Protein AF-A0A9D7EDB4-F1 (afdb_monomer)

Mean predicted aligned error: 7.23 Å

Solvent-accessible surface area (backbone atoms only — not comparable to full-atom values): 11611 Å² total; per-residue (Å²): 100,85,76,58,85,85,74,48,96,41,71,65,60,44,46,45,53,61,46,56,47,44,53,49,50,52,51,42,48,22,67,62,36,17,54,54,27,40,54,52,8,52,53,49,30,47,71,73,37,63,99,58,88,76,53,73,68,51,52,51,54,23,40,25,71,50,47,71,36,52,50,68,67,56,55,45,49,65,34,76,47,89,61,45,36,26,56,31,55,73,45,79,46,67,56,83,67,27,23,41,38,31,37,32,53,78,34,80,40,86,70,59,48,35,35,30,38,27,31,89,87,67,56,70,50,36,37,35,28,22,30,47,78,24,76,48,61,59,47,86,80,17,46,99,62,80,67,43,80,54,71,59,43,54,80,89,52,53,60,48,78,50,78,42,83,41,62,57,36,32,41,33,60,44,42,87,86,54,59,75,55,75,52,77,82,36,25,54,48,70,54,78,75,81,73,78,74,77,77,78,78,77,78,82,127

Secondary structure (DSSP, 8-state):
--S-GGG-S-HHHHHIIIIIHHHHHHHHHHHHH-HHHHHHHHHHHHHHHTTS---HHHHHHHHHHHH----HHHHHHHHH----B-EEEEEEEEETTEEEEEEEE-SSS---EEEEEE-TTS-EEEEEE-BGGGSS---TTSSSS--EE-PPBPTT-SEEEEEEES--SEEEE--TT-S-BS-TTSSEEEPPP-PPPPP------

pLDDT: mean 87.02, std 13.13, range [41.22, 97.75]

Foldseek 3Di:
DPDDLVNDPDPVVSCCVVPVLVVLLLLQLCLQQFVQLSVQLVVQLCVVQPPHDDDPVSSQVSSCVSRVWHCPLSCCPSPVDPWAWAKFWDDWDDDPQKIKTKIFTPTPRDGWWKKWFAAPVGDIAIEIAHAVRGVDGHDAPSYPDGHHYDYHDDSVDRMDMDMDGGDTFKMFRPSVP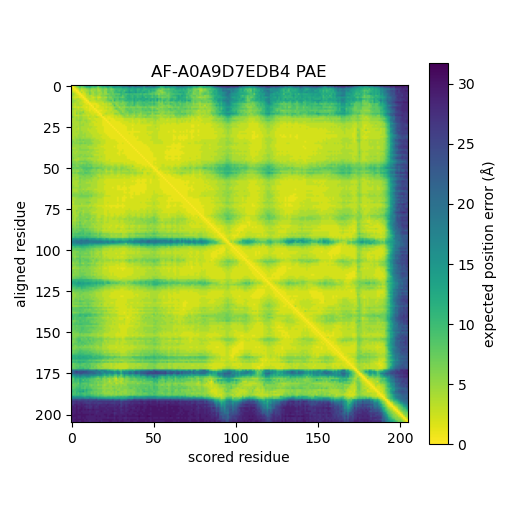SGRHPDRPRRIDGHDDPPPPPPPPPDDD

Radius of gyration: 20.95 Å; Cα contacts (8 Å, |Δi|>4): 350; chains: 1; bounding box: 72×31×68 Å

Structure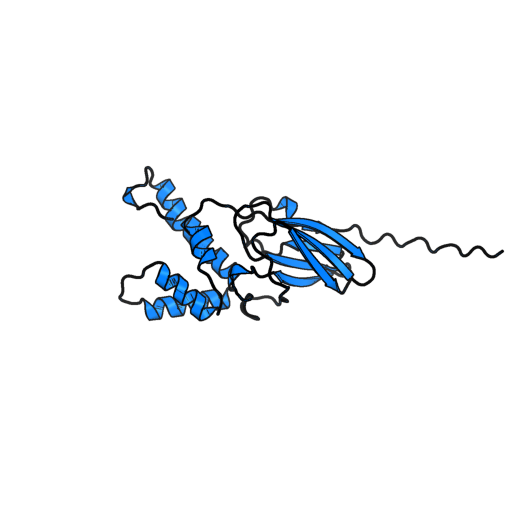 (mmCIF, N/CA/C/O backbone):
data_AF-A0A9D7EDB4-F1
#
_entry.id   AF-A0A9D7EDB4-F1
#
loop_
_atom_site.group_PDB
_atom_site.id
_atom_site.type_symbol
_atom_site.label_atom_id
_atom_site.label_alt_id
_atom_site.label_comp_id
_atom_site.label_asym_id
_atom_site.label_entity_id
_atom_site.label_seq_id
_atom_site.pdbx_PDB_ins_code
_atom_site.Cartn_x
_atom_site.Cartn_y
_atom_site.Cartn_z
_atom_site.occupancy
_atom_site.B_iso_or_equiv
_atom_site.auth_seq_id
_atom_site.auth_comp_id
_atom_site.auth_asym_id
_atom_site.auth_atom_id
_atom_site.pdbx_PDB_model_num
ATOM 1 N N . MET A 1 1 ? 5.954 3.109 -17.968 1.00 60.28 1 MET A N 1
ATOM 2 C CA . MET A 1 1 ? 7.317 3.160 -18.515 1.00 60.28 1 MET A CA 1
ATOM 3 C C . MET A 1 1 ? 7.437 2.118 -19.619 1.00 60.28 1 MET A C 1
ATOM 5 O O . MET A 1 1 ? 7.998 1.061 -19.392 1.00 60.28 1 MET A O 1
ATOM 9 N N . SER A 1 2 ? 6.885 2.399 -20.799 1.00 68.81 2 SER A N 1
ATOM 10 C CA . SER A 1 2 ? 6.955 1.508 -21.973 1.00 68.81 2 SER A CA 1
ATOM 11 C C . SER A 1 2 ? 7.502 2.213 -23.222 1.00 68.81 2 SER A C 1
ATOM 13 O O . SER A 1 2 ? 7.646 1.599 -24.274 1.00 68.81 2 SER A O 1
ATOM 15 N N . VAL A 1 3 ? 7.818 3.508 -23.108 1.00 77.50 3 VAL A N 1
ATOM 16 C CA . VAL A 1 3 ? 8.348 4.338 -24.195 1.00 77.50 3 VAL A CA 1
ATOM 17 C C . VAL A 1 3 ? 9.870 4.225 -24.211 1.00 77.50 3 VAL A C 1
ATOM 19 O O . VAL A 1 3 ? 10.507 4.372 -23.166 1.00 77.50 3 VAL A O 1
ATOM 22 N N . HIS A 1 4 ? 10.448 3.963 -25.385 1.00 75.00 4 HIS A N 1
ATOM 23 C CA . HIS A 1 4 ? 11.899 3.927 -25.565 1.00 75.00 4 HIS A CA 1
ATOM 24 C C . HIS A 1 4 ? 12.528 5.309 -25.326 1.00 75.00 4 HIS A C 1
ATOM 26 O O . HIS A 1 4 ? 11.909 6.340 -25.581 1.00 75.00 4 HIS A O 1
ATOM 32 N N . GLY A 1 5 ? 13.765 5.334 -24.822 1.00 73.75 5 GLY A N 1
ATOM 33 C CA . GLY A 1 5 ? 14.442 6.571 -24.411 1.00 73.75 5 GLY A CA 1
ATOM 34 C C . GLY A 1 5 ? 14.626 7.604 -25.531 1.00 73.75 5 GLY A C 1
ATOM 35 O O . GLY A 1 5 ? 14.608 8.801 -25.268 1.00 73.75 5 GLY A O 1
ATOM 36 N N . ASP A 1 6 ? 14.748 7.150 -26.774 1.00 79.19 6 ASP A N 1
ATOM 37 C CA . ASP A 1 6 ? 14.885 7.960 -27.988 1.00 79.19 6 ASP A CA 1
ATOM 38 C C . ASP A 1 6 ? 13.546 8.449 -28.562 1.00 79.19 6 ASP A C 1
ATOM 40 O O . ASP A 1 6 ? 13.529 9.333 -29.412 1.00 79.19 6 ASP A O 1
ATOM 44 N N . HIS A 1 7 ? 12.418 7.929 -28.071 1.00 82.94 7 HIS A N 1
ATOM 45 C CA . HIS A 1 7 ? 11.074 8.353 -28.477 1.00 82.94 7 HIS A CA 1
ATOM 46 C C . HIS A 1 7 ? 10.528 9.508 -27.613 1.00 82.94 7 HIS A C 1
ATOM 48 O O . HIS A 1 7 ? 9.360 9.882 -27.730 1.00 82.94 7 HIS A O 1
ATOM 54 N N . PHE A 1 8 ? 11.341 10.070 -26.711 1.00 80.94 8 PHE A N 1
ATOM 55 C CA . PHE A 1 8 ? 10.952 11.230 -25.915 1.00 80.94 8 PHE A CA 1
ATOM 56 C C . PHE A 1 8 ? 11.228 12.535 -26.665 1.00 80.94 8 PHE A C 1
ATOM 58 O O . PHE A 1 8 ? 12.371 12.876 -26.944 1.00 80.94 8 PHE A O 1
ATOM 65 N N . GLU A 1 9 ? 10.183 13.340 -26.852 1.00 83.69 9 GLU A N 1
ATOM 66 C CA . GLU A 1 9 ? 10.276 14.690 -27.434 1.00 83.69 9 GLU A CA 1
ATOM 67 C C . GLU A 1 9 ? 11.103 15.668 -26.578 1.00 83.69 9 GLU A C 1
ATOM 69 O O . GLU A 1 9 ? 11.607 16.678 -27.064 1.00 83.69 9 GLU A O 1
ATOM 74 N N . THR A 1 10 ? 11.232 15.411 -25.269 1.00 86.25 10 THR A N 1
ATOM 75 C CA . THR A 1 10 ? 12.021 16.262 -24.367 1.00 86.25 10 THR A CA 1
ATOM 76 C C . THR A 1 10 ? 12.800 15.450 -23.336 1.00 86.25 10 THR A C 1
ATOM 78 O O . THR A 1 10 ? 12.270 14.525 -22.715 1.00 86.25 10 THR A O 1
ATOM 81 N N . ASN A 1 11 ? 14.025 15.895 -23.037 1.00 81.12 11 ASN A N 1
ATOM 82 C CA . ASN A 1 11 ? 14.855 15.330 -21.964 1.00 81.12 11 ASN A CA 1
ATOM 83 C C . ASN A 1 11 ? 14.172 15.398 -20.590 1.00 81.12 11 ASN A C 1
ATOM 85 O O . ASN A 1 11 ? 14.375 14.528 -19.747 1.00 81.12 11 ASN A O 1
ATOM 89 N N . ARG A 1 12 ? 13.335 16.419 -20.354 1.00 81.94 12 ARG A N 1
ATOM 90 C CA . ARG A 1 12 ? 12.572 16.559 -19.106 1.00 81.94 12 ARG A CA 1
ATOM 91 C C . ARG A 1 12 ? 11.541 15.443 -18.950 1.00 81.94 12 ARG A C 1
ATOM 93 O O . ARG A 1 12 ? 11.423 14.884 -17.864 1.00 81.94 12 ARG A O 1
ATOM 100 N N . ALA A 1 13 ? 10.807 15.116 -20.014 1.00 78.62 13 ALA A N 1
ATOM 101 C CA . ALA A 1 13 ? 9.823 14.037 -19.988 1.00 78.62 13 ALA A CA 1
ATOM 102 C C . ALA A 1 13 ? 10.491 12.672 -19.767 1.00 78.62 13 ALA A C 1
ATOM 104 O O . ALA A 1 13 ? 9.997 11.882 -18.958 1.00 78.62 13 ALA A O 1
ATOM 105 N N . TYR A 1 14 ? 11.645 12.440 -20.407 1.00 80.38 14 TYR A N 1
ATOM 106 C CA . TYR A 1 14 ? 12.486 11.273 -20.136 1.00 80.38 14 TYR A CA 1
ATOM 107 C C . TYR A 1 14 ? 12.905 11.226 -18.663 1.00 80.38 14 TYR A C 1
ATOM 109 O O . TYR A 1 14 ? 12.660 10.233 -17.985 1.00 80.38 14 TYR A O 1
ATOM 117 N N . GLY A 1 15 ? 13.452 12.327 -18.136 1.00 80.44 15 GLY A N 1
ATOM 118 C CA . GLY A 1 15 ? 13.922 12.419 -16.754 1.00 80.44 15 GLY A CA 1
ATOM 119 C C . GLY A 1 15 ? 12.838 12.100 -15.720 1.00 80.44 15 GLY A C 1
ATOM 120 O O . GLY A 1 15 ? 13.036 11.253 -14.852 1.00 80.44 15 GLY A O 1
ATOM 121 N N . ILE A 1 16 ? 11.663 12.723 -15.844 1.00 80.19 16 ILE A N 1
ATOM 122 C CA . ILE A 1 16 ? 10.529 12.486 -14.936 1.00 80.19 16 ILE A CA 1
ATOM 123 C C . ILE A 1 16 ? 10.063 11.027 -15.015 1.00 80.19 16 ILE A C 1
ATOM 125 O O . ILE A 1 16 ? 9.805 10.392 -13.991 1.00 80.19 16 ILE A O 1
ATOM 129 N N . THR A 1 17 ? 9.964 10.483 -16.228 1.00 79.56 17 THR A N 1
ATOM 130 C CA . THR A 1 17 ? 9.430 9.134 -16.444 1.00 79.56 17 THR A CA 1
ATOM 131 C C . THR A 1 17 ? 10.409 8.050 -16.005 1.00 79.56 17 THR A C 1
ATOM 133 O O . THR A 1 17 ? 9.976 7.060 -15.430 1.00 79.56 17 THR A O 1
ATOM 136 N N . ALA A 1 18 ? 11.706 8.221 -16.259 1.00 80.50 18 ALA A N 1
ATOM 137 C CA . ALA A 1 18 ? 12.723 7.222 -15.949 1.00 80.50 18 ALA A CA 1
ATOM 138 C C . ALA A 1 18 ? 13.178 7.277 -14.483 1.00 80.50 18 ALA A C 1
ATOM 140 O O . ALA A 1 18 ? 13.359 6.233 -13.863 1.00 80.50 18 ALA A O 1
ATOM 141 N N . TYR A 1 19 ? 13.340 8.478 -13.916 1.00 81.56 19 TYR A N 1
ATOM 142 C CA . TYR A 1 19 ? 13.905 8.645 -12.574 1.00 81.56 19 TYR A CA 1
ATOM 143 C C . TYR A 1 19 ? 12.825 8.877 -11.523 1.00 81.56 19 TYR A C 1
ATOM 145 O O . TYR A 1 19 ? 12.665 8.045 -10.637 1.00 81.56 19 TYR A O 1
ATOM 153 N N . SER A 1 20 ? 12.034 9.950 -11.632 1.00 84.06 20 SER A N 1
ATOM 154 C CA . SER A 1 20 ? 11.049 10.292 -10.592 1.00 84.06 20 SER A CA 1
ATOM 155 C C . SER A 1 20 ? 9.961 9.224 -10.450 1.00 84.06 20 SER A C 1
ATOM 157 O O . SER A 1 20 ? 9.639 8.804 -9.340 1.00 84.06 20 SER A O 1
ATOM 159 N N . LYS A 1 21 ? 9.423 8.719 -11.570 1.00 84.38 21 LYS A N 1
ATOM 160 C CA . LYS A 1 21 ? 8.450 7.615 -11.533 1.00 84.38 21 LYS A CA 1
ATOM 161 C C . LYS A 1 21 ? 9.100 6.285 -11.126 1.00 84.38 21 LYS A C 1
ATOM 163 O O . LYS A 1 21 ? 8.432 5.481 -10.485 1.00 84.38 21 LYS A O 1
ATOM 168 N N . GLY A 1 22 ? 10.377 6.063 -11.446 1.00 87.38 22 GLY A N 1
ATOM 169 C CA . GLY A 1 22 ? 11.129 4.878 -11.013 1.00 87.38 22 GLY A CA 1
ATOM 170 C C . GLY A 1 22 ? 11.379 4.846 -9.501 1.00 87.38 22 GLY A C 1
ATOM 171 O O . GLY A 1 22 ? 11.200 3.812 -8.861 1.00 87.38 22 GLY A O 1
ATOM 172 N N . GLU A 1 23 ? 11.720 5.989 -8.907 1.00 88.44 23 GLU A N 1
ATOM 173 C CA . GLU A 1 23 ? 11.841 6.141 -7.455 1.00 88.44 23 GLU A CA 1
ATOM 174 C C . GLU A 1 23 ? 10.497 5.895 -6.765 1.00 88.44 23 GLU A C 1
ATOM 176 O O . GLU A 1 23 ? 10.414 5.076 -5.849 1.00 88.44 23 GLU A O 1
ATOM 181 N N . MET A 1 24 ? 9.429 6.534 -7.257 1.00 89.56 24 MET A N 1
ATOM 182 C CA . MET A 1 24 ? 8.079 6.325 -6.735 1.00 89.56 24 MET A CA 1
ATOM 183 C C . MET A 1 24 ? 7.662 4.855 -6.850 1.00 89.56 24 MET A C 1
ATOM 185 O O . MET A 1 24 ? 7.150 4.294 -5.889 1.00 89.56 24 MET A O 1
ATOM 189 N N . PHE A 1 25 ? 7.958 4.197 -7.971 1.00 92.00 25 PHE A N 1
ATOM 190 C CA . PHE A 1 25 ? 7.703 2.771 -8.159 1.00 92.00 25 PHE A CA 1
ATOM 191 C C . PHE A 1 25 ? 8.387 1.899 -7.096 1.00 92.00 25 PHE A C 1
ATOM 193 O O . PHE A 1 25 ? 7.769 0.977 -6.572 1.00 92.00 25 PHE A O 1
ATOM 200 N N . LEU A 1 26 ? 9.643 2.166 -6.736 1.00 92.62 26 LEU A N 1
ATOM 201 C CA . LEU A 1 26 ? 10.299 1.390 -5.679 1.00 92.62 26 LEU A CA 1
ATOM 202 C C . LEU A 1 26 ? 9.726 1.708 -4.294 1.00 92.62 26 LEU A C 1
ATOM 204 O O . LEU A 1 26 ? 9.495 0.790 -3.511 1.00 92.62 26 LEU A O 1
ATOM 208 N N . GLN A 1 27 ? 9.434 2.977 -4.002 1.00 91.94 27 GLN A N 1
ATOM 209 C CA . GLN A 1 27 ? 8.830 3.379 -2.726 1.00 91.94 27 GLN A CA 1
ATOM 210 C C . GLN A 1 27 ? 7.460 2.725 -2.498 1.00 91.94 27 GLN A C 1
ATOM 212 O O . GLN A 1 27 ? 7.186 2.208 -1.412 1.00 91.94 27 GLN A O 1
ATOM 217 N N . GLN A 1 28 ? 6.621 2.699 -3.534 1.00 93.50 28 GLN A N 1
ATOM 218 C CA . GLN A 1 28 ? 5.293 2.084 -3.491 1.00 93.50 28 GLN A CA 1
ATOM 219 C C . GLN A 1 28 ? 5.377 0.561 -3.432 1.00 93.50 28 GLN A C 1
ATOM 221 O O . GLN A 1 28 ? 4.595 -0.069 -2.726 1.00 93.50 28 GLN A O 1
ATOM 226 N N . LEU A 1 29 ? 6.376 -0.043 -4.078 1.00 95.06 29 LEU A N 1
ATOM 227 C CA . LEU A 1 29 ? 6.618 -1.473 -3.949 1.00 95.06 29 LEU A CA 1
ATOM 228 C C . LEU A 1 29 ? 6.980 -1.823 -2.503 1.00 95.06 29 LEU A C 1
ATOM 230 O O . LEU A 1 29 ? 6.405 -2.751 -1.938 1.00 95.06 29 LEU A O 1
ATOM 234 N N . GLY A 1 30 ? 7.864 -1.036 -1.882 1.00 94.38 30 GLY A N 1
ATOM 235 C CA . GLY A 1 30 ? 8.172 -1.131 -0.456 1.00 94.38 30 GLY A CA 1
ATOM 236 C C . GLY A 1 30 ? 6.935 -0.974 0.426 1.00 94.38 30 GLY A C 1
ATOM 237 O O . GLY A 1 30 ? 6.787 -1.715 1.390 1.00 94.38 30 GLY A O 1
ATOM 238 N N . TYR A 1 31 ? 5.999 -0.095 0.065 1.00 93.75 31 TYR A N 1
ATOM 239 C CA . TYR A 1 31 ? 4.724 0.027 0.772 1.00 93.75 31 TYR A CA 1
ATOM 240 C C . TYR A 1 31 ? 3.847 -1.232 0.638 1.00 93.75 31 TYR A C 1
ATOM 242 O O . TYR A 1 31 ? 3.198 -1.626 1.603 1.00 93.75 31 TYR A O 1
ATOM 250 N N . VAL A 1 32 ? 3.843 -1.899 -0.520 1.00 94.88 32 VAL A N 1
ATOM 251 C CA . VAL A 1 32 ? 3.051 -3.120 -0.759 1.00 94.88 32 VAL A CA 1
ATOM 252 C C . VAL A 1 32 ? 3.621 -4.326 -0.001 1.00 94.88 32 VAL A C 1
ATOM 254 O O . VAL A 1 32 ? 2.866 -5.060 0.642 1.00 94.88 32 VAL A O 1
ATOM 257 N N . ILE A 1 33 ? 4.941 -4.538 -0.057 1.00 95.50 33 ILE A N 1
ATOM 258 C CA . ILE A 1 33 ? 5.595 -5.761 0.461 1.00 95.50 33 ILE A CA 1
ATOM 259 C C . ILE A 1 33 ? 6.329 -5.574 1.800 1.00 95.50 33 ILE A C 1
ATOM 261 O O . ILE A 1 33 ? 6.762 -6.558 2.407 1.00 95.50 33 ILE A O 1
ATOM 265 N N . GLY A 1 34 ? 6.469 -4.330 2.256 1.00 94.50 34 GLY A N 1
ATOM 266 C CA . GLY A 1 34 ? 7.232 -3.907 3.430 1.00 94.50 34 GLY A CA 1
ATOM 267 C C . GLY A 1 34 ? 8.714 -3.632 3.138 1.00 94.50 34 GLY A C 1
ATOM 268 O O . GLY A 1 34 ? 9.355 -4.309 2.327 1.00 94.50 34 GLY A O 1
ATOM 269 N N . ASP A 1 35 ? 9.296 -2.658 3.842 1.00 93.50 35 ASP A N 1
ATOM 270 C CA . ASP A 1 35 ? 10.653 -2.143 3.579 1.00 93.50 35 ASP A CA 1
ATOM 271 C C . ASP A 1 35 ? 11.761 -3.169 3.794 1.00 93.50 35 ASP A C 1
ATOM 273 O O . ASP A 1 35 ? 12.767 -3.198 3.077 1.00 93.50 35 ASP A O 1
ATOM 277 N N . THR A 1 36 ? 11.613 -4.017 4.806 1.00 95.38 36 THR A N 1
ATOM 278 C CA . THR A 1 36 ? 12.590 -5.074 5.080 1.00 95.38 36 THR A CA 1
ATOM 279 C C . THR A 1 36 ? 12.560 -6.126 3.976 1.00 95.38 36 THR A C 1
ATOM 281 O O . THR A 1 36 ? 13.616 -6.519 3.477 1.00 95.38 36 THR A O 1
ATOM 284 N N . THR A 1 37 ? 11.366 -6.511 3.530 1.00 96.25 37 THR A N 1
ATOM 285 C CA . THR A 1 37 ? 11.165 -7.455 2.426 1.00 96.25 37 THR A CA 1
ATOM 286 C C . THR A 1 37 ? 11.696 -6.894 1.110 1.00 96.25 37 THR A C 1
ATOM 288 O O . THR A 1 37 ? 12.415 -7.588 0.393 1.00 96.25 37 THR A O 1
ATOM 291 N N . MET A 1 38 ? 11.414 -5.623 0.810 1.00 96.38 38 MET A N 1
ATOM 292 C CA . MET A 1 38 ? 11.915 -4.951 -0.389 1.00 96.38 38 MET A CA 1
ATOM 293 C C . MET A 1 38 ? 13.443 -4.938 -0.421 1.00 96.38 38 MET A C 1
ATOM 295 O O . MET A 1 38 ? 14.043 -5.314 -1.426 1.00 96.38 38 MET A O 1
ATOM 299 N N . ARG A 1 39 ? 14.097 -4.572 0.690 1.00 96.38 39 ARG A N 1
ATOM 300 C CA . ARG A 1 39 ? 15.566 -4.598 0.784 1.00 96.38 39 ARG A CA 1
ATOM 301 C C . ARG A 1 39 ? 16.131 -6.000 0.561 1.00 96.38 39 ARG A C 1
ATOM 303 O O . ARG A 1 39 ? 17.107 -6.151 -0.170 1.00 96.38 39 ARG A O 1
ATOM 310 N N . GLN A 1 40 ? 15.506 -7.030 1.131 1.00 96.56 40 GLN A N 1
ATOM 311 C CA . GLN A 1 40 ? 15.889 -8.423 0.875 1.00 96.56 40 GLN A CA 1
ATOM 312 C C . GLN A 1 40 ? 15.697 -8.813 -0.599 1.00 96.56 40 GLN A C 1
ATOM 314 O O . GLN A 1 40 ? 16.556 -9.482 -1.171 1.00 96.56 40 GLN A O 1
ATOM 319 N N . GLY A 1 41 ? 14.607 -8.372 -1.229 1.00 97.06 41 GLY A N 1
ATOM 320 C CA . GLY A 1 41 ? 14.347 -8.566 -2.655 1.00 97.06 41 GLY A CA 1
ATOM 321 C C . GLY A 1 41 ? 15.395 -7.900 -3.545 1.00 97.06 41 GLY A C 1
ATOM 322 O O . GLY A 1 41 ? 15.872 -8.527 -4.488 1.00 97.06 41 GLY A O 1
ATOM 323 N N . LEU A 1 42 ? 15.832 -6.682 -3.209 1.00 96.88 42 LEU A N 1
ATOM 324 C CA . LEU A 1 42 ? 16.903 -5.981 -3.928 1.00 96.88 42 LEU A CA 1
ATOM 325 C C . LEU A 1 42 ? 18.246 -6.714 -3.825 1.00 96.88 42 LEU A C 1
ATOM 327 O O . LEU A 1 42 ? 18.948 -6.838 -4.827 1.00 96.88 42 LEU A O 1
ATOM 331 N N . LEU A 1 43 ? 18.590 -7.241 -2.646 1.00 97.25 43 LEU A N 1
ATOM 332 C CA . LEU A 1 43 ? 19.798 -8.057 -2.474 1.00 97.25 43 LEU A CA 1
ATOM 333 C C . LEU A 1 43 ? 19.730 -9.334 -3.325 1.00 97.25 43 LEU A C 1
ATOM 335 O O . LEU A 1 43 ? 20.675 -9.644 -4.048 1.00 97.25 43 LEU A O 1
ATOM 339 N N . ARG A 1 44 ? 18.583 -10.026 -3.322 1.00 96.62 44 ARG A N 1
ATOM 340 C CA . ARG A 1 44 ? 18.356 -11.211 -4.170 1.00 96.62 44 ARG A CA 1
ATOM 341 C C . ARG A 1 44 ? 18.464 -10.887 -5.658 1.00 96.62 44 ARG A C 1
ATOM 343 O O . ARG A 1 44 ? 19.076 -11.650 -6.402 1.00 96.62 44 ARG A O 1
ATOM 350 N N . TYR A 1 45 ? 17.878 -9.769 -6.079 1.00 97.00 45 TYR A N 1
ATOM 351 C CA . TYR A 1 45 ? 17.946 -9.288 -7.454 1.00 97.00 45 TYR A CA 1
ATOM 352 C C . TYR A 1 45 ? 19.395 -9.030 -7.877 1.00 97.00 45 TYR A C 1
ATOM 354 O O . TYR A 1 45 ? 19.828 -9.521 -8.921 1.00 97.00 45 TYR A O 1
ATOM 362 N N . PHE A 1 46 ? 20.165 -8.331 -7.037 1.00 96.31 46 PHE A N 1
ATOM 363 C CA . PHE A 1 46 ? 21.583 -8.080 -7.277 1.00 96.31 46 PHE A CA 1
ATOM 364 C C . PHE A 1 46 ? 22.374 -9.385 -7.420 1.00 96.31 46 PHE A C 1
ATOM 366 O O . PHE A 1 46 ? 23.092 -9.562 -8.403 1.00 96.31 46 PHE A O 1
ATOM 373 N N . ASP A 1 47 ? 22.203 -10.333 -6.500 1.00 96.00 47 ASP A N 1
ATOM 374 C CA . ASP A 1 47 ? 22.917 -11.612 -6.547 1.00 96.00 47 ASP A CA 1
ATOM 375 C C . ASP A 1 47 ? 22.570 -12.444 -7.790 1.00 96.00 47 ASP A C 1
ATOM 377 O O . ASP A 1 47 ? 23.441 -13.106 -8.363 1.00 96.00 47 ASP A O 1
ATOM 381 N N . ALA A 1 48 ? 21.313 -12.394 -8.239 1.00 93.38 48 ALA A N 1
ATOM 382 C CA . ALA A 1 48 ? 20.848 -13.122 -9.415 1.00 93.38 48 ALA A CA 1
ATOM 383 C C . ALA A 1 48 ? 21.317 -12.493 -10.740 1.00 93.38 48 ALA A C 1
ATOM 385 O O . ALA A 1 48 ? 21.598 -13.223 -11.703 1.00 93.38 48 ALA A O 1
ATOM 386 N N . CYS A 1 49 ? 21.399 -11.160 -10.784 1.00 94.94 49 CYS A N 1
ATOM 387 C CA . CYS A 1 49 ? 21.604 -10.385 -12.009 1.00 94.94 49 CYS A CA 1
ATOM 388 C C . CYS A 1 49 ? 22.999 -9.768 -12.144 1.00 94.94 49 CYS A C 1
ATOM 390 O O . CYS A 1 49 ? 23.316 -9.221 -13.201 1.00 94.94 49 CYS A O 1
ATOM 392 N N . ARG A 1 50 ? 23.856 -9.855 -11.119 1.00 93.25 50 ARG A N 1
ATOM 393 C CA . ARG A 1 50 ? 25.242 -9.378 -11.215 1.00 93.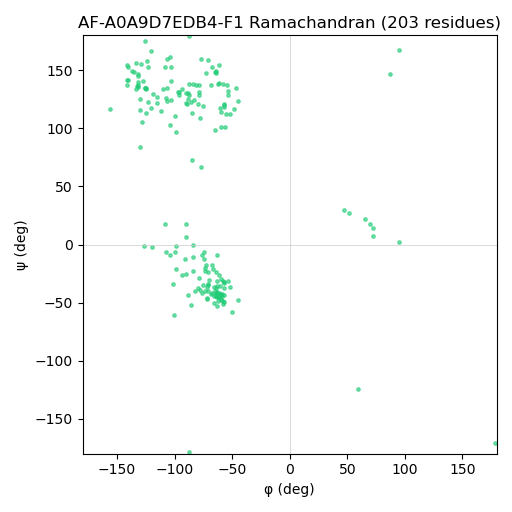25 50 ARG A CA 1
ATOM 394 C C . ARG A 1 50 ? 25.941 -10.006 -12.424 1.00 93.25 50 ARG A C 1
ATOM 396 O O . ARG A 1 50 ? 25.871 -11.217 -12.636 1.00 93.25 50 ARG A O 1
ATOM 403 N N . PHE A 1 51 ? 26.609 -9.159 -13.209 1.00 93.94 51 PHE A N 1
ATOM 404 C CA . PHE A 1 51 ? 27.296 -9.515 -14.460 1.00 93.94 51 PHE A CA 1
ATOM 405 C C . PHE A 1 51 ? 26.383 -10.002 -15.606 1.00 93.94 51 PHE A C 1
ATOM 407 O O . PHE A 1 51 ? 26.856 -10.673 -16.521 1.00 93.94 51 PHE A O 1
ATOM 414 N N . LYS A 1 52 ? 25.086 -9.667 -15.579 1.00 93.75 52 LYS A N 1
ATOM 415 C CA . LYS A 1 52 ? 24.107 -9.973 -16.639 1.00 93.75 52 LYS A CA 1
ATOM 416 C C . LYS A 1 52 ? 23.386 -8.704 -17.112 1.00 93.75 52 LYS A C 1
ATOM 418 O O . LYS A 1 52 ? 23.573 -7.635 -16.537 1.00 93.75 52 LYS A O 1
ATOM 423 N N . HIS A 1 53 ? 22.552 -8.837 -18.145 1.00 90.94 53 HIS A N 1
ATOM 424 C CA . HIS A 1 53 ? 21.616 -7.799 -18.584 1.00 90.94 53 HIS A CA 1
ATOM 425 C C . HIS A 1 53 ? 20.213 -8.107 -18.031 1.00 90.94 53 HIS A C 1
ATOM 427 O O . HIS A 1 53 ? 19.532 -8.967 -18.593 1.00 90.94 53 HIS A O 1
ATOM 433 N N . PRO A 1 54 ? 19.810 -7.498 -16.902 1.00 91.44 54 PRO A N 1
ATOM 434 C CA . PRO A 1 54 ? 18.529 -7.793 -16.278 1.00 91.44 54 PRO A CA 1
ATOM 435 C C . PRO A 1 54 ? 17.359 -7.205 -17.061 1.00 91.44 54 PRO A C 1
ATOM 437 O O . PRO A 1 54 ? 17.444 -6.112 -17.620 1.00 91.44 54 PRO A O 1
ATOM 440 N N . MET A 1 55 ? 16.241 -7.916 -17.016 1.00 90.94 55 MET A N 1
ATOM 441 C CA . MET A 1 55 ? 14.951 -7.493 -17.542 1.00 90.94 55 MET A CA 1
ATOM 442 C C . MET A 1 55 ? 14.004 -7.136 -16.382 1.00 90.94 55 MET A C 1
ATOM 444 O O . MET A 1 55 ? 14.200 -7.617 -15.265 1.00 90.94 55 MET A O 1
ATOM 448 N N . PRO A 1 56 ? 12.936 -6.346 -16.605 1.00 88.88 56 PRO A N 1
ATOM 449 C CA . PRO A 1 56 ? 11.975 -5.999 -15.549 1.00 88.88 56 PRO A CA 1
ATOM 450 C C . PRO A 1 56 ? 11.405 -7.212 -14.793 1.00 88.88 56 PRO A C 1
ATOM 452 O O . PRO A 1 56 ? 11.271 -7.171 -13.571 1.00 88.88 56 PRO A O 1
ATOM 455 N N . VAL A 1 57 ? 11.175 -8.321 -15.505 1.00 91.75 57 VAL A N 1
ATOM 456 C CA . VAL A 1 57 ? 10.702 -9.594 -14.933 1.00 91.75 57 VAL A CA 1
ATOM 457 C C . VAL A 1 57 ? 11.676 -10.199 -13.910 1.00 91.75 57 VAL A C 1
ATOM 459 O O . VAL A 1 57 ? 11.270 -10.943 -13.019 1.00 91.75 57 VAL A O 1
ATOM 462 N N . ASP A 1 58 ? 12.975 -9.896 -13.998 1.00 94.75 58 ASP A N 1
ATOM 463 C CA . ASP A 1 58 ? 13.954 -10.377 -13.020 1.00 94.75 58 ASP A CA 1
ATOM 464 C C . ASP A 1 58 ? 13.792 -9.664 -11.673 1.00 94.75 58 ASP A C 1
ATOM 466 O O . ASP A 1 58 ? 13.939 -10.291 -10.617 1.00 94.75 58 ASP A O 1
ATOM 470 N N . LEU A 1 59 ? 13.460 -8.367 -11.696 1.00 95.19 59 LEU A N 1
ATOM 471 C CA . LEU A 1 59 ? 13.142 -7.600 -10.492 1.00 95.19 59 LEU A CA 1
ATOM 472 C C . LEU A 1 59 ? 11.854 -8.118 -9.852 1.00 95.19 59 LEU A C 1
ATOM 474 O O . LEU A 1 59 ? 11.862 -8.441 -8.666 1.00 95.19 59 LEU A O 1
ATOM 478 N N . GLU A 1 60 ? 10.790 -8.252 -10.642 1.00 95.81 60 GLU A N 1
ATOM 479 C CA . GLU A 1 60 ? 9.498 -8.804 -10.221 1.00 95.81 60 GLU A CA 1
ATOM 480 C C . GLU A 1 60 ? 9.668 -10.146 -9.506 1.00 95.81 60 GLU A C 1
ATOM 482 O O . GLU A 1 60 ? 9.416 -10.247 -8.305 1.00 95.81 60 GLU A O 1
ATOM 487 N N . ARG A 1 61 ? 10.269 -11.134 -10.178 1.00 96.19 61 ARG A N 1
ATOM 488 C CA . ARG A 1 61 ? 10.527 -12.462 -9.600 1.00 96.19 61 ARG A CA 1
ATOM 489 C C . ARG A 1 61 ? 11.365 -12.419 -8.327 1.00 96.19 61 ARG A C 1
ATOM 491 O O . ARG A 1 61 ? 11.216 -13.282 -7.462 1.00 96.19 61 ARG A O 1
ATOM 498 N N . SER A 1 62 ? 12.298 -11.476 -8.212 1.00 97.50 62 SER A N 1
ATOM 499 C CA . SER A 1 62 ? 13.134 -11.347 -7.011 1.00 97.50 62 SER A CA 1
ATOM 500 C C . SER A 1 62 ? 12.333 -10.818 -5.819 1.00 97.50 62 SER A C 1
ATOM 502 O O . SER A 1 62 ? 12.561 -11.251 -4.687 1.00 97.50 62 SER A O 1
ATOM 504 N N . MET A 1 63 ? 11.373 -9.931 -6.083 1.00 97.75 63 MET A N 1
ATOM 505 C CA . MET A 1 63 ? 10.474 -9.341 -5.091 1.00 97.75 63 MET A CA 1
ATOM 506 C C . MET A 1 63 ? 9.382 -10.318 -4.663 1.00 97.75 63 MET A C 1
ATOM 508 O O . MET A 1 63 ? 9.130 -10.461 -3.466 1.00 97.75 63 MET A O 1
ATOM 512 N N . GLU A 1 64 ? 8.805 -11.070 -5.599 1.00 97.38 64 GLU A N 1
ATOM 513 C CA . GLU A 1 64 ? 7.852 -12.144 -5.297 1.00 97.38 64 GLU A CA 1
ATOM 514 C C . GLU A 1 64 ? 8.504 -13.240 -4.450 1.00 97.38 64 GLU A C 1
ATOM 516 O O . GLU A 1 64 ? 7.970 -13.639 -3.419 1.00 97.38 64 GLU A O 1
ATOM 521 N N . LYS A 1 65 ? 9.727 -13.669 -4.797 1.00 96.81 65 LYS A N 1
ATOM 522 C CA . LYS A 1 65 ? 10.481 -14.651 -3.993 1.00 96.81 65 LYS A CA 1
ATOM 523 C C . LYS A 1 65 ? 10.824 -14.159 -2.590 1.00 96.81 65 LYS A C 1
ATOM 525 O O . LYS A 1 65 ? 10.983 -14.980 -1.690 1.00 96.81 65 LYS A O 1
ATOM 530 N N . ALA A 1 66 ? 11.024 -12.855 -2.413 1.00 96.62 66 ALA A N 1
ATOM 531 C CA . ALA A 1 66 ? 11.312 -12.280 -1.104 1.00 96.62 66 ALA A CA 1
ATOM 532 C C . ALA A 1 66 ? 10.047 -12.156 -0.246 1.00 96.62 66 ALA A C 1
ATOM 534 O O . ALA A 1 66 ? 10.102 -12.402 0.955 1.00 96.62 66 ALA A O 1
ATOM 535 N N . SER A 1 67 ? 8.928 -11.777 -0.862 1.00 96.31 67 SER A N 1
ATOM 536 C CA . SER A 1 67 ? 7.681 -11.446 -0.167 1.00 96.31 67 SER A CA 1
ATOM 537 C C . SER A 1 67 ? 6.705 -12.609 -0.022 1.00 96.31 67 SER A C 1
ATOM 539 O O . SER A 1 67 ? 5.908 -12.612 0.912 1.00 96.31 67 SER A O 1
ATOM 541 N N . GLY A 1 68 ? 6.757 -13.587 -0.925 1.00 96.50 68 GLY A N 1
ATOM 542 C CA . GLY A 1 68 ? 5.729 -14.616 -1.061 1.00 96.50 68 GLY A CA 1
ATOM 543 C C . GLY A 1 68 ? 4.402 -14.086 -1.618 1.00 96.50 68 GLY A C 1
ATOM 544 O O . GLY A 1 68 ? 3.380 -14.742 -1.433 1.00 96.50 68 GLY A O 1
ATOM 545 N N . LEU A 1 69 ? 4.403 -12.906 -2.247 1.00 97.38 69 LEU A N 1
ATOM 546 C CA . LEU A 1 69 ? 3.222 -12.246 -2.811 1.00 97.38 69 LEU A CA 1
ATOM 547 C C . LEU A 1 69 ? 3.250 -12.278 -4.340 1.00 97.38 69 LEU A C 1
ATOM 549 O O . LEU A 1 69 ? 4.328 -12.288 -4.927 1.00 97.38 69 LEU A O 1
ATOM 553 N N . GLU A 1 70 ? 2.067 -12.247 -4.956 1.00 97.19 70 GLU A N 1
ATOM 554 C CA . GLU A 1 70 ? 1.894 -12.072 -6.406 1.00 97.19 70 GLU A CA 1
ATOM 555 C C . GLU A 1 70 ? 1.952 -10.578 -6.749 1.00 97.19 70 GLU A C 1
ATOM 557 O O . GLU A 1 70 ? 1.219 -9.766 -6.164 1.00 97.19 70 GLU A O 1
ATOM 562 N N . LEU A 1 71 ? 2.860 -10.208 -7.655 1.00 97.19 71 LEU A N 1
ATOM 563 C CA . LEU A 1 71 ? 3.167 -8.813 -7.990 1.00 97.19 71 LEU A CA 1
ATOM 564 C C . LEU A 1 71 ? 2.908 -8.454 -9.459 1.00 97.19 71 LEU A C 1
ATOM 566 O O . LEU A 1 71 ? 2.993 -7.269 -9.778 1.00 97.19 71 LEU A O 1
ATOM 570 N N . ASP A 1 72 ? 2.482 -9.402 -10.299 1.00 95.31 72 ASP A N 1
ATOM 571 C CA . ASP A 1 72 ? 2.097 -9.170 -11.704 1.00 95.31 72 ASP A CA 1
ATOM 572 C C . ASP A 1 72 ? 1.196 -7.933 -11.875 1.00 95.31 72 ASP A C 1
ATOM 574 O O . ASP A 1 72 ? 1.450 -7.048 -12.696 1.00 95.31 72 ASP A O 1
ATOM 578 N N . TRP A 1 73 ? 0.156 -7.822 -11.038 1.00 94.56 73 TRP A N 1
ATOM 579 C CA . TRP A 1 73 ? -0.782 -6.694 -11.061 1.00 94.56 73 TRP A CA 1
ATOM 580 C C . TRP A 1 73 ? -0.097 -5.350 -10.785 1.00 94.56 73 TRP A C 1
ATOM 582 O O . TRP A 1 73 ? -0.478 -4.330 -11.354 1.00 94.56 73 TRP A O 1
ATOM 592 N N . TYR A 1 74 ? 0.906 -5.337 -9.906 1.00 95.19 74 TYR A N 1
ATOM 593 C CA . TYR A 1 74 ? 1.602 -4.126 -9.495 1.00 95.19 74 TYR A CA 1
ATOM 594 C C . TYR A 1 74 ? 2.486 -3.615 -10.631 1.00 95.19 74 TYR A C 1
ATOM 596 O O . TYR A 1 74 ? 2.449 -2.430 -10.966 1.00 95.19 74 TYR A O 1
ATOM 604 N N . PHE A 1 75 ? 3.251 -4.514 -11.254 1.00 93.62 75 PHE A N 1
ATOM 605 C CA . PHE A 1 75 ? 4.088 -4.168 -12.397 1.00 93.62 75 PHE A CA 1
ATOM 606 C C . PHE A 1 75 ? 3.233 -3.698 -13.576 1.00 93.62 75 PHE A C 1
ATOM 608 O O . PHE A 1 75 ? 3.557 -2.668 -14.171 1.00 93.62 75 PHE A O 1
ATOM 615 N N . ASP A 1 76 ? 2.113 -4.364 -13.864 1.00 91.69 76 ASP A N 1
ATOM 616 C CA . ASP A 1 76 ? 1.211 -3.949 -14.939 1.00 91.69 76 ASP A CA 1
ATOM 617 C C . ASP A 1 76 ? 0.596 -2.561 -14.686 1.00 91.69 76 ASP A C 1
ATOM 619 O O . ASP A 1 76 ? 0.758 -1.652 -15.505 1.00 91.69 76 ASP A O 1
ATOM 623 N N . GLU A 1 77 ? -0.019 -2.343 -13.518 1.00 91.06 77 GLU A N 1
ATOM 624 C CA . GLU A 1 77 ? -0.657 -1.066 -13.168 1.00 91.06 77 GLU A CA 1
ATOM 625 C C . GLU A 1 77 ? 0.343 0.102 -13.217 1.00 91.06 77 GLU A C 1
ATOM 627 O O . GLU A 1 77 ? 0.055 1.154 -13.796 1.00 91.06 77 GLU A O 1
ATOM 632 N N . TRP A 1 78 ? 1.550 -0.071 -12.674 1.00 89.81 78 TRP A N 1
ATOM 633 C CA . TRP A 1 78 ? 2.536 1.009 -12.589 1.00 89.81 78 TRP A CA 1
ATOM 634 C C . TRP A 1 78 ? 3.294 1.278 -13.891 1.00 89.81 78 TRP A C 1
ATOM 636 O O . TRP A 1 78 ? 3.617 2.437 -14.209 1.00 89.81 78 TRP A O 1
ATOM 646 N N . ILE A 1 79 ? 3.618 0.227 -14.647 1.00 88.00 79 ILE A N 1
ATOM 647 C CA . ILE A 1 79 ? 4.435 0.338 -15.857 1.00 88.00 79 ILE A CA 1
ATOM 648 C C . ILE A 1 79 ? 3.551 0.608 -17.072 1.00 88.00 79 ILE A C 1
ATOM 650 O O . ILE A 1 79 ? 3.897 1.492 -17.863 1.00 88.00 79 ILE A O 1
ATOM 654 N N . ASN A 1 80 ? 2.420 -0.077 -17.211 1.00 88.25 80 ASN A N 1
ATOM 655 C CA . ASN A 1 80 ? 1.650 -0.087 -18.455 1.00 88.25 80 ASN A CA 1
ATOM 656 C C . ASN A 1 80 ? 0.443 0.855 -18.445 1.00 88.25 80 ASN A C 1
ATOM 658 O O . ASN A 1 80 ? -0.162 1.070 -19.495 1.00 88.25 80 ASN A O 1
ATOM 662 N N . THR A 1 81 ? 0.118 1.475 -17.307 1.00 88.56 81 THR A N 1
ATOM 663 C CA . THR A 1 81 ? -1.026 2.389 -17.206 1.00 88.56 81 THR A CA 1
ATOM 664 C C . THR A 1 81 ? -0.635 3.810 -16.786 1.00 88.56 81 THR A C 1
ATOM 666 O O . THR A 1 81 ? 0.482 4.103 -16.337 1.00 88.56 81 THR A O 1
ATOM 669 N N . THR A 1 82 ? -1.592 4.723 -16.952 1.00 86.69 82 THR A N 1
ATOM 670 C CA . THR A 1 82 ? -1.569 6.095 -16.424 1.00 86.69 82 THR A CA 1
ATOM 671 C C . THR A 1 82 ? -2.561 6.272 -15.273 1.00 86.69 82 THR A C 1
ATOM 673 O O . THR A 1 82 ? -2.967 7.396 -14.982 1.00 86.69 82 THR A O 1
ATOM 676 N N . ARG A 1 83 ? -3.025 5.169 -14.671 1.00 89.06 83 ARG A N 1
ATOM 677 C CA . ARG A 1 83 ? -3.975 5.210 -13.560 1.00 89.06 83 ARG A CA 1
ATOM 678 C C . ARG A 1 83 ? -3.305 5.818 -12.332 1.00 89.06 83 ARG A C 1
ATOM 680 O O . ARG A 1 83 ? -2.089 5.747 -12.171 1.00 89.06 83 ARG A O 1
ATOM 687 N N . VAL A 1 84 ? -4.125 6.427 -11.486 1.00 89.19 84 VAL A N 1
ATOM 688 C CA . VAL A 1 84 ? -3.697 7.067 -10.241 1.00 89.19 84 VAL A CA 1
ATOM 689 C C . VAL A 1 84 ? -4.446 6.463 -9.064 1.00 89.19 84 VAL A C 1
ATOM 691 O O . VAL A 1 84 ? -5.567 5.958 -9.220 1.00 89.19 84 VAL A O 1
ATOM 694 N N . THR A 1 85 ? -3.794 6.509 -7.912 1.00 90.31 85 THR A N 1
ATOM 695 C CA . THR A 1 85 ? -4.308 6.041 -6.629 1.00 90.31 85 THR A CA 1
ATOM 696 C C . THR A 1 85 ? -5.035 7.188 -5.937 1.00 90.31 85 THR A C 1
ATOM 698 O O . THR A 1 85 ? -4.510 8.294 -5.868 1.00 90.31 85 THR A O 1
ATOM 701 N N . ASP A 1 86 ? -6.252 6.927 -5.470 1.00 91.06 86 ASP A N 1
ATOM 702 C CA . ASP A 1 86 ? -7.045 7.861 -4.662 1.00 91.06 86 ASP A CA 1
ATOM 703 C C . ASP A 1 86 ? -8.039 7.034 -3.841 1.00 91.06 86 ASP A C 1
ATOM 705 O O . ASP A 1 86 ? -8.856 6.278 -4.392 1.00 91.06 86 ASP A O 1
ATOM 709 N N . TYR A 1 87 ? -7.903 7.097 -2.526 1.00 92.25 87 TYR A N 1
ATOM 710 C CA . TYR A 1 87 ? -8.694 6.374 -1.549 1.00 92.25 87 TYR A CA 1
ATOM 711 C C . TYR A 1 87 ? -9.164 7.342 -0.479 1.00 92.25 87 TYR A C 1
ATOM 713 O O . TYR A 1 87 ? -8.396 8.145 0.004 1.00 92.25 87 TYR A O 1
ATOM 721 N N . GLY A 1 88 ? -10.407 7.193 -0.026 1.00 91.56 88 GLY A N 1
ATOM 722 C CA . GLY A 1 88 ? -10.960 8.050 1.015 1.00 91.56 88 GLY A CA 1
ATOM 723 C C . GLY A 1 88 ? -11.689 7.278 2.102 1.00 91.56 88 GLY A C 1
ATOM 724 O O . GLY A 1 88 ? -12.215 6.173 1.895 1.00 91.56 88 GLY A O 1
ATOM 725 N N . VAL A 1 89 ? -11.777 7.899 3.276 1.00 93.56 89 VAL A N 1
ATOM 726 C CA . VAL A 1 89 ? -12.630 7.427 4.366 1.00 93.56 89 VAL A CA 1
ATOM 727 C C . VAL A 1 89 ? -14.044 7.969 4.177 1.00 93.56 89 VAL A C 1
ATOM 729 O O . VAL A 1 89 ? -14.320 9.154 4.340 1.00 93.56 89 VAL A O 1
ATOM 732 N N . ASP A 1 90 ? -14.985 7.071 3.910 1.00 92.19 90 ASP A N 1
ATOM 733 C CA . ASP A 1 90 ? -16.376 7.430 3.656 1.00 92.19 90 ASP A CA 1
ATOM 734 C C . ASP A 1 90 ? -17.175 7.556 4.961 1.00 92.19 90 ASP A C 1
ATOM 736 O O . ASP A 1 90 ? -17.785 8.589 5.246 1.00 92.19 90 ASP A O 1
ATOM 740 N N . THR A 1 91 ? -17.128 6.543 5.832 1.00 91.44 91 THR A N 1
ATOM 741 C CA . THR A 1 91 ? -17.876 6.565 7.103 1.00 91.44 91 THR A CA 1
ATOM 742 C C . THR A 1 91 ? -17.080 5.984 8.258 1.00 91.44 91 THR A C 1
ATOM 744 O O . THR A 1 91 ? -16.445 4.946 8.097 1.00 91.44 91 THR A O 1
ATOM 747 N N . LEU A 1 92 ? -17.212 6.595 9.435 1.00 92.94 92 LEU A N 1
ATOM 748 C CA . LEU A 1 92 ? -16.740 6.085 10.718 1.00 92.94 92 LEU A CA 1
ATOM 749 C C . LEU A 1 92 ? -17.940 6.047 11.670 1.00 92.94 92 LEU A C 1
ATOM 751 O O . LEU A 1 92 ? -18.486 7.089 12.012 1.00 92.94 92 LEU A O 1
ATOM 755 N N . VAL A 1 93 ? -18.381 4.858 12.073 1.00 90.44 93 VAL A N 1
ATOM 756 C CA . VAL A 1 93 ? -19.544 4.696 12.957 1.00 90.44 93 VAL A CA 1
ATOM 757 C C . VAL A 1 93 ? -19.178 3.771 14.104 1.00 90.44 93 VAL A C 1
ATOM 759 O O . VAL A 1 93 ? -18.911 2.589 13.894 1.00 90.44 93 VAL A O 1
ATOM 762 N N . SER A 1 94 ? -19.194 4.299 15.323 1.00 86.25 94 SER A N 1
ATOM 763 C CA . SER A 1 94 ? -19.032 3.507 16.542 1.00 86.25 94 SER A CA 1
ATOM 764 C C . SER A 1 94 ? -20.405 3.046 17.031 1.00 86.25 94 SER A C 1
ATOM 766 O O . SER A 1 94 ? -21.289 3.864 17.279 1.00 86.25 94 SER A O 1
ATOM 768 N N . ALA A 1 95 ? -20.598 1.735 17.152 1.00 79.56 95 ALA A N 1
ATOM 769 C CA . ALA A 1 95 ? -21.828 1.109 17.621 1.00 79.56 95 ALA A CA 1
ATOM 770 C C . ALA A 1 95 ? -21.501 0.115 18.745 1.00 79.56 95 ALA A C 1
ATOM 772 O O . ALA A 1 95 ? -20.975 -0.975 18.499 1.00 79.56 95 ALA A O 1
ATOM 773 N N . GLY A 1 96 ? -21.816 0.504 19.985 1.00 81.25 96 GLY A N 1
ATOM 774 C CA . GLY A 1 96 ? -21.488 -0.277 21.181 1.00 81.25 96 GLY A CA 1
ATOM 775 C C . GLY A 1 96 ? -19.979 -0.497 21.306 1.00 81.25 96 GLY A C 1
ATOM 776 O O . GLY A 1 96 ? -19.213 0.460 21.248 1.00 81.25 96 GLY A O 1
ATOM 777 N N . ASP A 1 97 ? -19.568 -1.762 21.403 1.00 85.50 97 ASP A N 1
ATOM 778 C CA . ASP A 1 97 ? -18.164 -2.177 21.541 1.00 85.50 97 ASP A CA 1
ATOM 779 C C . ASP A 1 97 ? -17.464 -2.424 20.193 1.00 85.50 97 ASP A C 1
ATOM 781 O O . ASP A 1 97 ? -16.439 -3.105 20.132 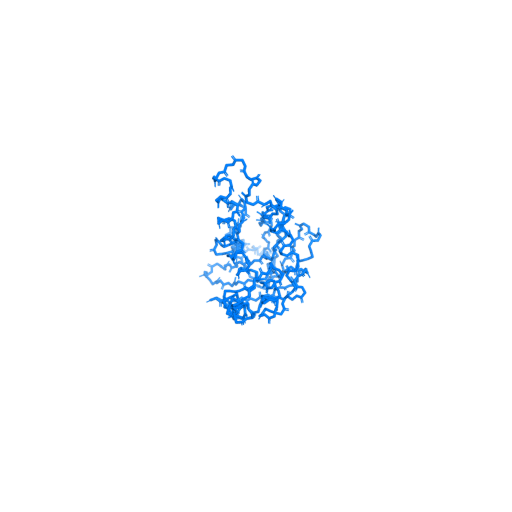1.00 85.50 97 ASP A O 1
ATOM 785 N N . SER A 1 98 ? -18.016 -1.927 19.084 1.00 90.06 98 SER A N 1
ATOM 786 C CA . SER A 1 98 ? -17.426 -2.094 17.754 1.00 90.06 98 SER A CA 1
ATOM 787 C C . SER A 1 98 ? -17.472 -0.808 16.944 1.00 90.06 98 SER A C 1
ATOM 789 O O . SER A 1 98 ? -18.394 -0.003 17.070 1.00 90.06 98 SER A O 1
ATOM 791 N N . THR A 1 99 ? -16.492 -0.634 16.066 1.00 92.12 99 THR A N 1
ATOM 792 C CA . THR A 1 99 ? -16.446 0.474 15.117 1.00 92.12 99 THR A CA 1
ATOM 793 C C . THR A 1 99 ? -16.461 -0.067 13.694 1.00 92.12 99 THR A C 1
ATOM 795 O O . THR A 1 99 ? -15.695 -0.967 13.337 1.00 92.12 99 THR A O 1
ATOM 798 N N . GLN A 1 100 ? -17.358 0.478 12.878 1.00 94.06 100 GLN A N 1
ATOM 799 C CA . GLN A 1 100 ? -17.463 0.198 11.457 1.00 94.06 100 GLN A CA 1
ATOM 800 C C . GLN A 1 100 ? -16.865 1.363 10.667 1.00 94.06 100 GLN A C 1
ATOM 802 O O . GLN A 1 100 ? -17.295 2.509 10.802 1.00 94.06 100 GLN A O 1
ATOM 807 N N . ILE A 1 101 ? -15.894 1.050 9.816 1.00 94.44 101 ILE A N 1
ATOM 808 C CA . ILE A 1 101 ? -15.233 1.995 8.919 1.00 94.44 101 ILE A CA 1
ATOM 809 C C . ILE A 1 101 ? -15.564 1.584 7.489 1.00 94.44 101 ILE A C 1
ATOM 811 O O . ILE A 1 101 ? -15.365 0.427 7.118 1.00 94.44 101 ILE A O 1
ATOM 815 N N . ARG A 1 102 ? -16.069 2.516 6.681 1.00 95.19 102 ARG A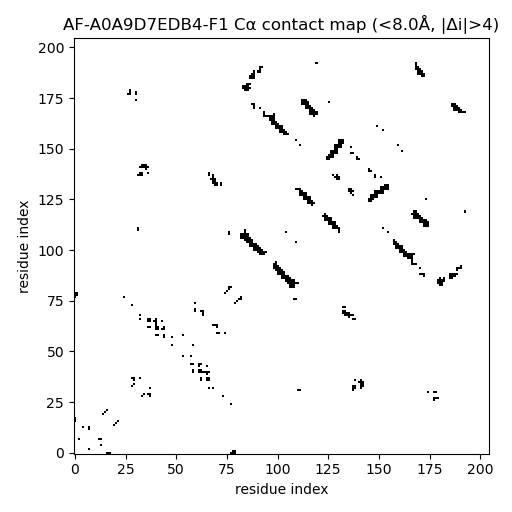 N 1
ATOM 816 C CA . ARG A 1 102 ? -16.238 2.324 5.238 1.00 95.19 102 ARG A CA 1
ATOM 817 C C . ARG A 1 102 ? -15.179 3.136 4.519 1.00 95.19 102 ARG A C 1
ATOM 819 O O . ARG A 1 102 ? -15.105 4.347 4.708 1.00 95.19 102 ARG A O 1
ATOM 826 N N . LEU A 1 103 ? -14.391 2.456 3.705 1.00 95.06 103 LEU A N 1
ATOM 827 C CA . LEU A 1 103 ? -13.416 3.038 2.800 1.00 95.06 103 LEU A CA 1
ATOM 828 C C . LEU A 1 103 ? -13.976 3.016 1.386 1.00 95.06 103 LEU A C 1
ATOM 830 O O . LEU A 1 103 ? -14.777 2.138 1.037 1.00 95.06 103 LEU A O 1
ATOM 834 N N . ARG A 1 104 ? -13.523 3.956 0.567 1.00 94.94 104 ARG A N 1
ATOM 835 C CA . ARG A 1 104 ? -13.879 4.044 -0.841 1.00 94.94 104 ARG A CA 1
ATOM 836 C C . ARG A 1 104 ? -12.624 4.249 -1.674 1.00 94.94 104 ARG A C 1
ATOM 838 O O . ARG A 1 104 ? -11.789 5.069 -1.328 1.00 94.94 104 ARG A O 1
ATOM 845 N N . ARG A 1 105 ? -12.527 3.526 -2.783 1.00 93.88 105 ARG A N 1
ATOM 846 C CA . ARG A 1 105 ? -11.560 3.777 -3.844 1.00 93.88 105 ARG A CA 1
ATOM 847 C C . ARG A 1 105 ? -12.181 4.748 -4.847 1.00 93.88 105 ARG A C 1
ATOM 849 O O . ARG A 1 105 ? -13.250 4.473 -5.399 1.00 93.88 105 ARG A O 1
ATOM 856 N N . LEU A 1 106 ? -11.532 5.884 -5.042 1.00 91.44 106 LEU A N 1
ATOM 857 C CA . LEU A 1 106 ? -11.910 6.939 -5.982 1.00 91.44 106 LEU A CA 1
ATOM 858 C C . LEU A 1 106 ? -11.043 6.874 -7.248 1.00 91.44 106 LEU A C 1
ATOM 860 O O . LEU A 1 106 ? -11.542 7.093 -8.353 1.00 91.44 106 LEU A O 1
ATOM 864 N N . GLY A 1 107 ? -9.779 6.480 -7.088 1.00 88.62 107 GLY A N 1
ATOM 865 C CA . GLY A 1 107 ? -8.819 6.262 -8.160 1.00 88.62 107 GLY A CA 1
ATOM 866 C C . GLY A 1 107 ? -9.028 4.944 -8.906 1.00 88.62 107 GLY A C 1
ATOM 867 O O . GLY A 1 107 ? -9.653 3.995 -8.427 1.00 88.62 107 GLY A O 1
ATOM 868 N N . ALA A 1 108 ? -8.485 4.877 -10.120 1.00 89.62 108 ALA A N 1
ATOM 869 C CA . ALA A 1 108 ? -8.549 3.671 -10.943 1.00 89.62 108 ALA A CA 1
ATOM 870 C C . ALA A 1 108 ? -7.441 2.661 -10.602 1.00 89.62 108 ALA A C 1
ATOM 872 O O . ALA A 1 108 ? -7.610 1.477 -10.890 1.00 89.62 108 ALA A O 1
ATOM 873 N N . MET A 1 109 ? -6.329 3.116 -10.012 1.00 91.19 109 MET A N 1
ATOM 874 C CA . MET A 1 109 ? -5.238 2.242 -9.587 1.00 91.19 109 MET A CA 1
ATOM 875 C C . MET A 1 109 ? -5.608 1.564 -8.270 1.00 91.19 109 MET A C 1
ATOM 877 O O . MET A 1 109 ? -6.063 2.208 -7.322 1.00 91.19 109 MET A O 1
ATOM 881 N N . VAL A 1 110 ? -5.421 0.249 -8.226 1.00 92.44 110 VAL A N 1
ATOM 882 C CA . VAL A 1 110 ? -5.682 -0.563 -7.039 1.00 92.44 110 VAL A CA 1
ATOM 883 C C . VAL A 1 110 ? -4.411 -0.714 -6.217 1.00 92.44 110 VAL A C 1
ATOM 885 O O . VAL A 1 110 ? -3.352 -1.005 -6.755 1.00 92.44 110 VAL A O 1
ATOM 888 N N . MET A 1 111 ? -4.520 -0.527 -4.908 1.00 93.75 111 MET A N 1
ATOM 889 C CA . MET A 1 111 ? -3.439 -0.687 -3.940 1.00 93.75 111 MET A CA 1
ATOM 890 C C . MET A 1 111 ? -3.984 -1.345 -2.660 1.00 93.75 111 MET A C 1
ATOM 892 O O . MET A 1 111 ? -5.177 -1.205 -2.356 1.00 93.75 111 MET A O 1
ATOM 896 N N . PRO A 1 112 ? -3.148 -2.074 -1.897 1.00 94.62 112 PRO A N 1
ATOM 897 C CA . PRO A 1 112 ? -3.447 -2.353 -0.496 1.00 94.62 112 PRO A CA 1
ATOM 898 C C . PRO A 1 112 ? -3.533 -1.039 0.292 1.00 94.62 112 PRO A C 1
ATOM 900 O O . PRO A 1 112 ? -2.945 -0.035 -0.106 1.00 94.62 112 PRO A O 1
ATOM 903 N N . VAL A 1 113 ? -4.272 -1.043 1.401 1.00 93.75 113 VAL A N 1
ATOM 904 C CA . VAL A 1 113 ? -4.518 0.165 2.202 1.00 93.75 113 VAL A CA 1
ATOM 905 C C . VAL A 1 113 ? -4.231 -0.109 3.668 1.00 93.75 113 VAL A C 1
ATOM 907 O O . VAL A 1 113 ? -4.817 -1.001 4.274 1.00 93.75 113 VAL A O 1
ATOM 910 N N . ASP A 1 114 ? -3.368 0.704 4.254 1.00 93.62 114 ASP A N 1
ATOM 911 C CA . ASP A 1 114 ? -3.056 0.681 5.678 1.00 93.62 114 ASP A CA 1
ATOM 912 C C . ASP A 1 114 ? -3.907 1.743 6.391 1.00 93.62 114 ASP A C 1
ATOM 914 O O . ASP A 1 114 ? -4.003 2.883 5.946 1.00 93.62 114 ASP A O 1
ATOM 918 N N . VAL A 1 115 ? -4.560 1.372 7.491 1.00 93.25 115 VAL A N 1
ATOM 919 C CA . VAL A 1 115 ? -5.498 2.220 8.239 1.00 93.25 115 VAL A CA 1
ATOM 920 C C . VAL A 1 115 ? -5.023 2.339 9.678 1.00 93.25 115 VAL A C 1
ATOM 922 O O . VAL A 1 115 ? -4.902 1.329 10.371 1.00 93.25 115 VAL A O 1
ATOM 925 N N . LYS A 1 116 ? -4.796 3.561 10.161 1.00 93.56 116 LYS A N 1
ATOM 926 C CA . LYS A 1 116 ? -4.525 3.826 11.576 1.00 93.56 116 LYS A CA 1
ATOM 927 C C . LYS A 1 116 ? -5.805 4.234 12.260 1.00 93.56 116 LYS A C 1
ATOM 929 O O . LYS A 1 116 ? -6.499 5.158 11.839 1.00 93.56 116 LYS A O 1
ATOM 934 N N . LEU A 1 117 ? -6.073 3.549 13.355 1.00 92.94 117 LEU A N 1
ATOM 935 C CA . LEU A 1 117 ? -7.146 3.871 14.268 1.00 92.94 117 LEU A CA 1
ATOM 936 C C . LEU A 1 117 ? -6.533 4.458 15.521 1.00 92.94 117 LEU A C 1
ATOM 938 O O . LEU A 1 117 ? -5.537 3.936 16.018 1.00 92.94 117 LEU A O 1
ATOM 942 N N . THR A 1 118 ? -7.116 5.550 15.999 1.00 93.12 118 THR A N 1
ATOM 943 C CA . THR A 1 118 ? -6.739 6.183 17.263 1.00 93.12 118 THR A CA 1
ATOM 944 C C . THR A 1 118 ? -7.982 6.306 18.133 1.00 93.12 118 THR A C 1
ATOM 946 O O . THR A 1 118 ? -9.064 6.654 17.645 1.00 93.12 118 THR A O 1
ATOM 949 N N . ASP A 1 119 ? -7.851 5.932 19.399 1.00 90.69 119 ASP A N 1
ATOM 950 C CA . ASP A 1 119 ? -8.930 6.014 20.374 1.00 90.69 119 ASP A CA 1
ATOM 951 C C . ASP A 1 119 ? -8.972 7.394 21.061 1.00 90.69 119 ASP A C 1
ATOM 953 O O . ASP A 1 119 ? -8.158 8.282 20.799 1.00 90.69 119 ASP A O 1
ATOM 957 N N . ALA A 1 120 ? -9.935 7.592 21.966 1.00 88.44 120 ALA A N 1
ATOM 958 C CA . ALA A 1 120 ? -10.069 8.845 22.712 1.00 88.44 120 ALA A CA 1
ATOM 959 C C . ALA A 1 120 ? -8.920 9.105 23.709 1.00 88.44 120 ALA A C 1
ATOM 961 O O . ALA A 1 120 ? -8.768 10.231 24.180 1.00 88.44 120 ALA A O 1
ATOM 962 N N . LYS A 1 121 ? -8.150 8.072 24.071 1.00 87.69 121 LYS A N 1
ATOM 963 C CA . LYS A 1 121 ? -7.020 8.150 25.008 1.00 87.69 121 LYS A CA 1
ATOM 964 C C . LYS A 1 121 ? -5.697 8.435 24.292 1.00 87.69 121 LYS A C 1
ATOM 966 O O . LYS A 1 121 ? -4.728 8.795 24.955 1.00 87.69 121 LYS A O 1
ATOM 971 N N . GLY A 1 122 ? -5.673 8.318 22.965 1.00 87.06 122 GLY A N 1
ATOM 972 C CA . GLY A 1 122 ? -4.488 8.472 22.127 1.00 87.06 122 GLY A CA 1
ATOM 973 C C . GLY A 1 122 ? -3.784 7.153 21.802 1.00 87.06 122 GLY A C 1
ATOM 974 O O . GLY A 1 122 ? -2.768 7.178 21.104 1.00 87.06 122 GLY A O 1
ATOM 975 N N . ASP A 1 123 ? -4.314 6.012 22.251 1.00 90.38 123 ASP A N 1
ATOM 976 C CA . ASP A 1 123 ? -3.810 4.701 21.856 1.00 90.38 123 ASP A CA 1
ATOM 977 C C . ASP A 1 123 ? -4.121 4.474 20.376 1.00 90.38 123 ASP A C 1
ATOM 979 O O . ASP A 1 123 ? -5.212 4.793 19.890 1.00 90.38 123 ASP A O 1
ATOM 983 N N . SER A 1 124 ? -3.153 3.926 19.637 1.00 91.75 124 SER A N 1
ATOM 984 C CA . SER A 1 124 ? -3.306 3.711 18.200 1.00 91.75 124 SER A CA 1
ATOM 985 C C . SER A 1 124 ? -2.910 2.313 17.755 1.00 91.75 124 SER A C 1
ATOM 987 O O . SER A 1 124 ? -2.005 1.687 18.306 1.00 91.75 124 SER A O 1
ATOM 989 N N . THR A 1 125 ? -3.605 1.821 16.735 1.00 92.25 125 THR A N 1
ATOM 990 C CA . THR A 1 125 ? -3.304 0.551 16.074 1.00 92.25 125 THR A CA 1
ATOM 991 C C . THR A 1 125 ? -3.369 0.725 14.566 1.00 92.25 125 THR A C 1
ATOM 993 O O . THR A 1 125 ? -4.139 1.545 14.063 1.00 92.25 125 THR A O 1
ATOM 996 N N . VAL A 1 126 ? -2.557 -0.043 13.845 1.00 93.25 126 VAL A N 1
ATOM 997 C CA . VAL A 1 126 ? -2.535 -0.043 12.382 1.00 93.25 126 VAL A CA 1
ATOM 998 C C . VAL A 1 126 ? -3.108 -1.359 11.877 1.00 93.25 126 VAL A C 1
ATOM 1000 O O . VAL A 1 126 ? -2.761 -2.439 12.361 1.00 93.25 126 VAL A O 1
ATOM 1003 N N . ILE A 1 127 ? -3.991 -1.265 10.891 1.00 94.19 127 ILE A N 1
ATOM 1004 C CA . ILE A 1 127 ? -4.606 -2.398 10.215 1.00 94.19 127 ILE A CA 1
ATOM 1005 C C . ILE A 1 127 ? -4.253 -2.311 8.734 1.00 94.19 127 ILE A C 1
ATOM 1007 O O . ILE A 1 127 ? -4.649 -1.366 8.062 1.00 94.19 127 ILE A O 1
ATOM 1011 N N . SER A 1 128 ? -3.528 -3.305 8.231 1.00 94.69 128 SER A N 1
ATOM 1012 C CA . SER A 1 128 ? -3.205 -3.442 6.813 1.00 94.69 128 SER A CA 1
ATOM 1013 C C . SER A 1 128 ? -4.300 -4.228 6.101 1.00 94.69 128 SER A C 1
ATOM 1015 O O . SER A 1 128 ? -4.653 -5.337 6.513 1.00 94.69 128 SER A O 1
ATOM 1017 N N . ILE A 1 129 ? -4.866 -3.653 5.045 1.00 95.69 129 ILE A N 1
ATOM 1018 C CA . ILE A 1 129 ? -5.888 -4.265 4.197 1.00 95.69 129 ILE A CA 1
ATOM 1019 C C . ILE A 1 129 ? -5.195 -4.701 2.902 1.00 95.69 129 ILE A C 1
ATOM 1021 O O . ILE A 1 129 ? -4.907 -3.856 2.049 1.00 95.69 129 ILE A O 1
ATOM 1025 N N . PRO A 1 130 ? -4.908 -6.003 2.731 1.00 96.00 130 PRO A N 1
ATOM 1026 C CA . PRO A 1 130 ? -4.247 -6.484 1.528 1.00 96.00 130 PRO A CA 1
ATOM 1027 C C . PRO A 1 130 ? -5.183 -6.421 0.321 1.00 96.00 130 PRO A C 1
ATOM 1029 O O . PRO A 1 130 ? -6.406 -6.439 0.461 1.00 96.00 130 PRO A O 1
ATOM 1032 N N . LEU A 1 131 ? -4.619 -6.401 -0.881 1.00 95.69 131 LEU A N 1
ATOM 1033 C CA . LEU A 1 131 ? -5.388 -6.527 -2.113 1.00 95.69 131 LEU A CA 1
ATOM 1034 C C . LEU A 1 131 ? -5.551 -8.008 -2.471 1.00 95.69 131 LEU A C 1
ATOM 1036 O O . LEU A 1 131 ? -4.603 -8.785 -2.401 1.00 95.69 131 LEU A O 1
ATOM 1040 N N . SER A 1 132 ? -6.745 -8.406 -2.908 1.00 95.25 132 SER A N 1
ATOM 1041 C CA . SER A 1 132 ? -7.022 -9.782 -3.365 1.00 95.25 132 SER A CA 1
ATOM 1042 C C . SER A 1 132 ? -6.062 -10.289 -4.455 1.00 95.25 132 SER A C 1
ATOM 1044 O O . SER A 1 132 ? -5.743 -11.477 -4.469 1.00 95.25 132 SER A O 1
ATOM 1046 N N . LEU A 1 133 ? -5.558 -9.398 -5.318 1.00 95.62 133 LEU A N 1
ATOM 1047 C CA . LEU A 1 133 ? -4.590 -9.719 -6.376 1.00 95.62 133 LEU A CA 1
ATOM 1048 C C . LEU A 1 133 ? -3.215 -10.146 -5.843 1.00 95.62 133 LEU A C 1
ATOM 1050 O O . LEU A 1 133 ? -2.495 -10.841 -6.543 1.00 95.62 133 LEU A O 1
ATOM 1054 N N . MET A 1 134 ? -2.865 -9.797 -4.601 1.00 95.25 134 MET A N 1
ATOM 1055 C CA . MET A 1 134 ? -1.570 -10.151 -4.002 1.00 95.25 134 MET A CA 1
ATOM 1056 C C . MET A 1 134 ? -1.477 -11.628 -3.595 1.00 95.25 134 MET A C 1
ATOM 1058 O O . MET A 1 134 ? -0.399 -12.088 -3.221 1.00 95.25 134 MET A O 1
ATOM 1062 N N . ARG A 1 135 ? -2.612 -12.349 -3.576 1.00 95.69 135 ARG A N 1
ATOM 1063 C CA . ARG A 1 135 ? -2.753 -13.726 -3.053 1.00 95.69 135 ARG A CA 1
ATOM 1064 C C . ARG A 1 135 ? -2.120 -13.952 -1.676 1.00 95.69 135 ARG A C 1
ATOM 1066 O O . ARG A 1 135 ? -1.711 -15.057 -1.333 1.00 95.69 135 ARG A O 1
ATOM 1073 N N . GLY A 1 136 ? -2.087 -12.909 -0.861 1.00 94.94 136 GLY A N 1
ATOM 1074 C CA . GLY A 1 136 ? -1.444 -12.914 0.440 1.00 94.94 136 GLY A CA 1
ATOM 1075 C C . GLY A 1 136 ? -1.554 -11.549 1.096 1.00 94.94 136 GLY A C 1
ATOM 1076 O O . GLY A 1 136 ? -2.280 -10.672 0.624 1.00 94.94 136 GLY A O 1
ATOM 1077 N N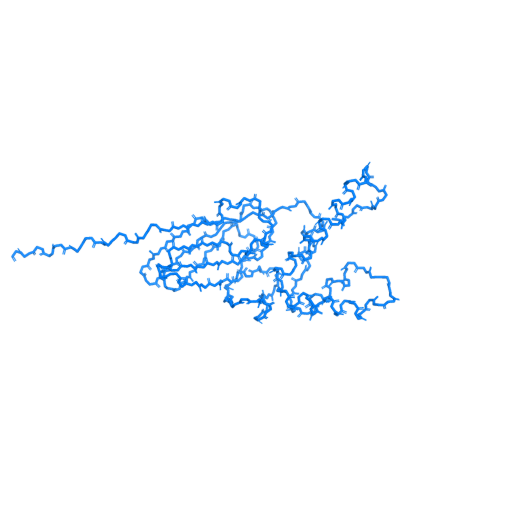 . ALA A 1 137 ? -0.840 -11.376 2.199 1.00 94.94 137 ALA A N 1
ATOM 1078 C CA . ALA A 1 137 ? -0.769 -10.117 2.920 1.00 94.94 137 ALA A CA 1
ATOM 1079 C C . ALA A 1 137 ? 0.686 -9.733 3.166 1.00 94.94 137 ALA A C 1
ATOM 1081 O O . ALA A 1 137 ? 1.561 -10.600 3.225 1.00 94.94 137 ALA A O 1
ATOM 1082 N N . LYS A 1 138 ? 0.919 -8.431 3.340 1.00 93.50 138 LYS A N 1
ATOM 1083 C CA . LYS A 1 138 ? 2.217 -7.877 3.728 1.00 93.50 138 LYS A CA 1
ATOM 1084 C C . LYS A 1 138 ? 2.816 -8.706 4.886 1.00 93.50 138 LYS A C 1
ATOM 1086 O O . LYS A 1 138 ? 2.147 -8.845 5.915 1.00 93.50 138 LYS A O 1
ATOM 1091 N N . PRO A 1 139 ? 4.035 -9.272 4.753 1.00 93.69 139 PRO A N 1
ATOM 1092 C CA . PRO A 1 139 ? 4.615 -10.129 5.786 1.00 93.69 139 PRO A CA 1
ATOM 1093 C C . PRO A 1 139 ? 4.738 -9.419 7.139 1.00 93.69 139 PRO A C 1
ATOM 1095 O O . PRO A 1 139 ? 5.146 -8.259 7.211 1.00 93.69 139 PRO A O 1
ATOM 1098 N N . ALA A 1 140 ? 4.421 -10.112 8.231 1.00 91.56 140 ALA A N 1
ATOM 1099 C CA . ALA A 1 140 ? 4.558 -9.550 9.573 1.00 91.56 140 ALA A CA 1
ATOM 1100 C C . ALA A 1 140 ? 6.028 -9.211 9.885 1.00 91.56 140 ALA A C 1
ATOM 1102 O O . ALA A 1 140 ? 6.934 -9.972 9.548 1.00 91.56 140 ALA A O 1
ATOM 1103 N N . GLY A 1 141 ? 6.269 -8.060 10.519 1.00 90.19 141 GLY A N 1
ATOM 1104 C CA . GLY A 1 141 ? 7.626 -7.578 10.815 1.00 90.19 141 GLY A CA 1
ATOM 1105 C C . GLY A 1 141 ? 8.407 -7.072 9.597 1.00 90.19 141 GLY A C 1
ATOM 1106 O O . GLY A 1 141 ? 9.592 -6.768 9.715 1.00 90.19 141 GLY A O 1
ATOM 1107 N N . SER A 1 142 ? 7.768 -6.965 8.427 1.00 89.62 142 SER A N 1
ATOM 1108 C CA . SER A 1 142 ? 8.385 -6.345 7.249 1.00 89.62 142 SER A CA 1
ATOM 1109 C C . SER A 1 142 ? 8.485 -4.817 7.359 1.00 89.62 142 SER A C 1
ATOM 1111 O O . SER A 1 142 ? 9.328 -4.212 6.692 1.00 89.62 142 SER A O 1
ATOM 1113 N N . GLU A 1 143 ? 7.677 -4.219 8.237 1.00 91.00 143 GLU A N 1
ATOM 1114 C CA . GLU A 1 143 ? 7.618 -2.788 8.541 1.00 91.00 143 GLU A CA 1
ATOM 1115 C C . GLU A 1 143 ? 8.290 -2.454 9.878 1.00 91.00 143 GLU A C 1
ATOM 1117 O O . GLU A 1 143 ? 8.438 -3.297 10.764 1.00 91.00 143 GLU A O 1
ATOM 1122 N N . HIS A 1 144 ? 8.633 -1.177 10.050 1.00 87.50 144 HIS A N 1
ATOM 1123 C CA . HIS A 1 144 ? 9.173 -0.632 11.300 1.00 87.50 144 HIS A CA 1
ATOM 1124 C C . HIS A 1 144 ? 8.122 -0.464 12.413 1.00 87.50 144 HIS A C 1
ATOM 1126 O O . HIS A 1 144 ? 8.468 -0.127 13.545 1.00 87.50 144 HIS A O 1
ATOM 1132 N N . PHE A 1 145 ? 6.844 -0.690 12.103 1.00 88.06 145 PHE A N 1
ATOM 1133 C CA . PHE A 1 145 ? 5.720 -0.617 13.030 1.00 88.06 145 PHE A CA 1
ATOM 1134 C C . PHE A 1 145 ? 4.935 -1.933 13.043 1.00 88.06 145 PHE A C 1
ATOM 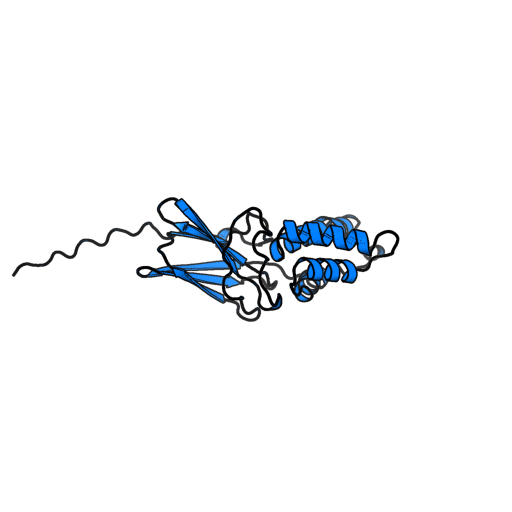1136 O O . PHE A 1 145 ? 4.971 -2.718 12.097 1.00 88.06 145 PHE A O 1
ATOM 1143 N N . SER A 1 146 ? 4.203 -2.170 14.132 1.00 90.31 146 SER A N 1
ATOM 1144 C CA . SER A 1 146 ? 3.301 -3.320 14.239 1.00 90.31 146 SER A CA 1
ATOM 1145 C C . SER A 1 146 ? 1.970 -3.028 13.553 1.00 90.31 146 SER A C 1
ATOM 1147 O O . SER A 1 146 ? 1.402 -1.951 13.731 1.00 90.31 146 SER A O 1
ATOM 1149 N N . PHE A 1 147 ? 1.455 -4.001 12.808 1.00 92.69 147 PHE A N 1
ATOM 1150 C CA . PHE A 1 147 ? 0.157 -3.918 12.150 1.00 92.69 147 PHE A CA 1
ATOM 1151 C C . PHE A 1 147 ? -0.569 -5.261 12.204 1.00 92.69 147 PHE A C 1
ATOM 1153 O O . PHE A 1 147 ? 0.053 -6.322 12.272 1.00 92.69 147 PHE A O 1
ATOM 1160 N N . ASN A 1 148 ? -1.895 -5.206 12.134 1.00 93.38 148 ASN A N 1
ATOM 1161 C CA . ASN A 1 148 ? -2.751 -6.379 11.995 1.00 93.38 148 ASN A CA 1
ATOM 1162 C C . ASN A 1 148 ? -3.244 -6.493 10.554 1.00 93.38 148 ASN A C 1
ATOM 1164 O O . ASN A 1 148 ? -3.589 -5.488 9.944 1.00 93.38 148 ASN A O 1
ATOM 1168 N N . SER A 1 149 ? -3.316 -7.703 10.004 1.00 94.00 149 SER A N 1
ATOM 1169 C CA . SER A 1 149 ? -3.863 -7.903 8.657 1.00 94.00 149 SER A CA 1
ATOM 1170 C C . SER A 1 149 ? -5.379 -8.096 8.703 1.00 94.00 149 SER A C 1
ATOM 1172 O O . SER A 1 149 ? -5.884 -8.934 9.451 1.00 94.00 149 SER A O 1
ATOM 1174 N N . ALA A 1 150 ? -6.107 -7.329 7.896 1.00 95.44 150 ALA A N 1
ATOM 1175 C CA . ALA A 1 150 ? -7.534 -7.508 7.669 1.00 95.44 150 ALA A CA 1
ATOM 1176 C C . ALA A 1 150 ? -7.800 -8.496 6.523 1.00 95.44 150 ALA A C 1
ATOM 1178 O O . ALA A 1 150 ? -6.890 -9.063 5.917 1.00 95.44 150 ALA A O 1
ATOM 1179 N N . ARG A 1 151 ? -9.085 -8.700 6.214 1.00 95.88 151 ARG A N 1
ATOM 1180 C CA . ARG A 1 151 ? -9.480 -9.463 5.028 1.00 95.88 151 ARG A CA 1
ATOM 1181 C C . ARG A 1 151 ? -9.022 -8.734 3.758 1.00 95.88 151 ARG A C 1
ATOM 1183 O O . ARG A 1 151 ? -8.999 -7.504 3.755 1.00 95.88 151 ARG A O 1
ATOM 1190 N N . PRO A 1 152 ? -8.703 -9.463 2.678 1.00 96.62 152 PRO A N 1
ATOM 1191 C CA . PRO A 1 152 ? -8.350 -8.824 1.424 1.00 96.62 152 PRO A CA 1
ATOM 1192 C C . PRO A 1 152 ? -9.492 -7.980 0.858 1.00 96.62 152 PRO A C 1
ATOM 1194 O O . PRO A 1 152 ? -10.650 -8.406 0.851 1.00 96.62 152 PRO A O 1
ATOM 1197 N N . TRP A 1 153 ? -9.155 -6.805 0.335 1.00 96.12 153 TRP A N 1
ATOM 1198 C CA . TRP A 1 153 ? -10.048 -5.999 -0.481 1.00 96.12 153 TRP A CA 1
ATOM 1199 C C . TRP A 1 153 ? -10.138 -6.630 -1.876 1.00 96.12 153 TRP A C 1
ATOM 1201 O O . TRP A 1 153 ? -9.148 -6.791 -2.598 1.00 96.12 153 TRP A O 1
ATOM 1211 N N . SER A 1 154 ? -11.348 -7.032 -2.251 1.00 95.38 154 SER A N 1
ATOM 1212 C CA . SER A 1 154 ? -11.676 -7.460 -3.609 1.00 95.38 154 SER A CA 1
ATOM 1213 C C . SER A 1 154 ? -11.429 -6.306 -4.590 1.00 95.38 154 SER A C 1
ATOM 1215 O O . SER A 1 154 ? -12.060 -5.258 -4.487 1.00 95.38 154 SER A O 1
ATOM 1217 N N . TRP A 1 155 ? -10.510 -6.470 -5.544 1.00 90.06 155 TRP A N 1
ATOM 1218 C CA . TRP A 1 155 ? -10.148 -5.400 -6.479 1.00 90.06 155 TRP A CA 1
ATOM 1219 C C . TRP A 1 155 ? -11.324 -4.821 -7.303 1.00 90.06 155 TRP A C 1
ATOM 1221 O O . TRP A 1 155 ? -11.278 -3.618 -7.572 1.00 90.06 155 TRP A O 1
ATOM 1231 N N . PRO A 1 156 ? -12.388 -5.562 -7.692 1.00 93.19 156 PRO A N 1
ATOM 1232 C CA . PRO A 1 156 ? -13.505 -4.946 -8.408 1.00 93.19 156 PRO A CA 1
ATOM 1233 C C . PRO A 1 156 ? -14.352 -4.036 -7.513 1.00 93.19 156 PRO A C 1
ATOM 1235 O O . PRO A 1 156 ? -14.995 -3.120 -8.023 1.00 93.19 156 PRO A O 1
ATOM 1238 N N . ASP A 1 157 ? -14.341 -4.249 -6.195 1.00 94.81 157 ASP A N 1
ATOM 1239 C CA . ASP A 1 157 ? -15.234 -3.543 -5.287 1.00 94.81 157 ASP A CA 1
ATOM 1240 C C . ASP A 1 157 ? -14.698 -2.131 -5.003 1.00 94.81 157 ASP A C 1
ATOM 1242 O O . ASP A 1 157 ? -13.601 -1.982 -4.459 1.00 94.81 157 ASP A O 1
ATOM 1246 N N . PRO A 1 158 ? -15.457 -1.062 -5.306 1.00 94.50 158 PRO A N 1
ATOM 1247 C CA . PRO A 1 158 ? -15.013 0.310 -5.063 1.00 94.50 158 PRO A CA 1
ATOM 1248 C C . PRO A 1 158 ? -15.106 0.703 -3.585 1.00 94.50 158 PRO A C 1
ATOM 1250 O O . PRO A 1 158 ? -14.651 1.776 -3.204 1.00 94.50 158 PRO A O 1
ATOM 1253 N N . THR A 1 159 ? -15.717 -0.126 -2.740 1.00 96.25 159 THR A N 1
ATOM 1254 C CA . THR A 1 159 ? -15.898 0.152 -1.313 1.00 96.25 159 THR A CA 1
ATOM 1255 C C . THR A 1 159 ? -15.496 -1.042 -0.473 1.00 96.25 159 THR A C 1
ATOM 1257 O O . THR A 1 159 ? -15.791 -2.177 -0.840 1.00 96.25 159 THR A O 1
ATOM 1260 N N . TYR A 1 160 ? -14.926 -0.781 0.699 1.00 96.56 160 TYR A N 1
ATOM 1261 C CA . TYR A 1 160 ? -14.558 -1.808 1.666 1.00 96.56 160 TYR A CA 1
ATOM 1262 C C . TYR A 1 160 ? -15.054 -1.438 3.054 1.00 96.56 160 TYR A C 1
ATOM 1264 O O . TYR A 1 160 ? -14.945 -0.292 3.481 1.00 96.56 160 TYR A O 1
ATOM 1272 N N . THR A 1 161 ? -15.628 -2.408 3.764 1.00 95.94 161 THR A N 1
ATOM 1273 C CA . THR A 1 161 ? -16.122 -2.202 5.128 1.00 95.94 161 THR A CA 1
ATOM 1274 C C . THR A 1 161 ? -15.270 -2.988 6.108 1.00 95.94 161 THR A C 1
ATOM 1276 O O . THR A 1 161 ? -15.293 -4.218 6.120 1.00 95.94 161 THR A O 1
ATOM 1279 N N . LEU A 1 162 ? -14.564 -2.264 6.969 1.00 94.50 162 LEU A N 1
ATOM 1280 C CA . LEU A 1 162 ? -13.793 -2.810 8.070 1.00 94.50 162 LEU A CA 1
ATOM 1281 C C . LEU A 1 162 ? -14.623 -2.741 9.358 1.00 94.50 162 LEU A C 1
ATOM 1283 O O . LEU A 1 162 ? -15.190 -1.702 9.690 1.00 94.50 162 LEU A O 1
ATOM 1287 N N . ARG A 1 163 ? -14.692 -3.851 10.095 1.00 93.62 163 ARG A N 1
ATOM 1288 C CA . ARG A 1 163 ? -15.301 -3.913 11.431 1.00 93.62 163 ARG A CA 1
ATOM 1289 C C . ARG A 1 163 ? -14.212 -4.243 12.436 1.00 93.62 163 ARG A C 1
ATOM 1291 O O . ARG A 1 163 ? -13.562 -5.277 12.294 1.00 93.62 163 ARG A O 1
ATOM 1298 N N . VAL A 1 164 ? -14.025 -3.379 13.427 1.00 92.75 164 VAL A N 1
ATOM 1299 C CA . VAL A 1 164 ? -12.963 -3.512 14.432 1.00 92.75 164 VAL A CA 1
ATOM 1300 C C . VAL A 1 164 ? -13.587 -3.477 15.825 1.00 92.75 164 VAL A C 1
ATOM 1302 O O . VAL A 1 164 ? -14.458 -2.636 16.062 1.00 92.75 164 VAL A O 1
ATOM 1305 N N . PRO A 1 165 ? -13.192 -4.375 16.745 1.00 91.62 165 PRO A N 1
ATOM 1306 C CA . PRO A 1 165 ? -13.606 -4.271 18.138 1.00 91.62 165 PRO A CA 1
ATOM 1307 C C . PRO A 1 165 ? -13.040 -2.992 18.776 1.00 91.62 165 PRO A C 1
ATOM 1309 O O . PRO A 1 165 ? -11.946 -2.539 18.435 1.00 91.62 165 PRO A O 1
ATOM 1312 N N . GLY A 1 166 ? -13.789 -2.420 19.711 1.00 88.38 166 GLY A N 1
ATOM 1313 C CA . GLY A 1 166 ? -13.466 -1.172 20.391 1.00 88.38 166 GLY A CA 1
ATOM 1314 C C . GLY A 1 166 ? -14.104 0.069 19.766 1.00 88.38 166 GLY A C 1
ATOM 1315 O O . GLY A 1 166 ? -14.650 0.052 18.657 1.00 88.38 166 GLY A O 1
ATOM 1316 N N . VAL A 1 167 ? -14.029 1.163 20.523 1.00 89.06 167 VAL A N 1
ATOM 1317 C CA . VAL A 1 167 ? -14.511 2.489 20.128 1.00 89.06 167 VAL A CA 1
ATOM 1318 C C . VAL A 1 167 ? -13.320 3.314 19.658 1.00 89.06 167 VAL A C 1
ATOM 1320 O O . VAL A 1 167 ? -12.476 3.705 20.461 1.00 89.06 167 VAL A O 1
ATOM 1323 N N . TRP A 1 168 ? -13.270 3.581 18.357 1.00 90.62 168 TRP A N 1
ATOM 1324 C CA . TRP A 1 168 ? -12.225 4.385 17.729 1.00 90.62 168 TRP A CA 1
ATOM 1325 C C . TRP A 1 168 ? -12.804 5.741 17.338 1.00 90.62 168 TRP A C 1
ATOM 1327 O O . TRP A 1 168 ? -13.835 5.810 16.668 1.00 90.62 168 TRP A O 1
ATOM 1337 N N . THR A 1 169 ? -12.166 6.821 17.780 1.00 89.81 169 THR A N 1
ATOM 1338 C CA . THR A 1 169 ? -12.637 8.194 17.542 1.00 89.81 169 THR A CA 1
ATOM 1339 C C . THR A 1 169 ? -12.068 8.776 16.262 1.00 89.81 169 THR A C 1
ATOM 1341 O O . THR A 1 169 ? -12.692 9.644 15.659 1.00 89.81 169 THR A O 1
ATOM 1344 N N . LYS A 1 170 ? -10.906 8.288 15.829 1.00 90.75 170 LYS A N 1
ATOM 1345 C CA . LYS A 1 170 ? -10.188 8.807 14.675 1.00 90.75 170 LYS A CA 1
ATOM 1346 C C . LYS A 1 170 ? -9.712 7.676 13.777 1.00 90.75 170 LYS A C 1
ATOM 1348 O O . LYS A 1 170 ? -9.140 6.694 14.250 1.00 90.75 170 LYS A O 1
ATOM 1353 N N . VAL A 1 171 ? -9.932 7.847 12.479 1.00 91.81 171 VAL A N 1
ATOM 1354 C CA . VAL A 1 171 ? -9.406 6.982 11.426 1.00 91.81 171 VAL A CA 1
ATOM 135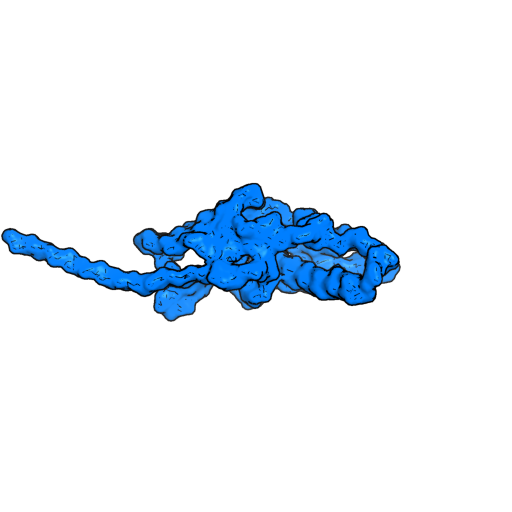5 C C . VAL A 1 171 ? -8.624 7.814 10.420 1.00 91.81 171 VAL A C 1
ATOM 1357 O O . VAL A 1 171 ? -9.069 8.878 9.989 1.00 91.81 171 VAL A O 1
ATOM 1360 N N . GLU A 1 172 ? -7.453 7.313 10.057 1.00 90.88 172 GLU A N 1
ATOM 1361 C CA . GLU A 1 172 ? -6.581 7.883 9.037 1.00 90.88 172 GLU A CA 1
ATOM 1362 C C . GLU A 1 172 ? -6.138 6.759 8.104 1.00 90.88 172 GLU A C 1
ATOM 1364 O O . GLU A 1 172 ? -5.782 5.671 8.571 1.00 90.88 172 GLU A O 1
ATOM 1369 N N . LEU A 1 173 ? -6.127 7.010 6.796 1.00 88.44 173 LEU A N 1
ATOM 1370 C CA . LEU A 1 173 ? -5.391 6.175 5.857 1.00 88.44 173 LEU A CA 1
ATOM 1371 C C . LEU A 1 173 ? -3.905 6.334 6.187 1.00 88.44 173 LEU A C 1
ATOM 1373 O O . LEU A 1 173 ? -3.250 7.329 5.886 1.00 88.44 173 LEU A O 1
ATOM 1377 N N . PHE A 1 174 ? -3.390 5.366 6.937 1.00 67.81 174 PHE A N 1
ATOM 1378 C CA . PHE A 1 174 ? -2.047 5.377 7.482 1.00 67.81 174 PHE A CA 1
ATOM 1379 C C . PHE A 1 174 ? -1.088 4.853 6.448 1.00 67.81 174 PHE A C 1
ATOM 1381 O O . PHE A 1 174 ? -0.541 3.762 6.550 1.00 67.81 174 PHE A O 1
ATOM 1388 N N . SER A 1 175 ? -0.861 5.674 5.442 1.00 60.00 175 SER A N 1
ATOM 1389 C CA . SER A 1 175 ? 0.205 5.405 4.507 1.00 60.00 175 SER A CA 1
ATOM 1390 C C . SER A 1 175 ? 1.560 5.900 5.006 1.00 60.00 175 SER A C 1
ATOM 1392 O O . SER A 1 175 ? 2.540 5.747 4.298 1.00 60.00 175 SER A O 1
ATOM 1394 N N . ALA A 1 176 ? 1.655 6.521 6.190 1.00 54.22 176 ALA A N 1
ATOM 1395 C CA . ALA A 1 176 ? 2.848 7.251 6.639 1.00 54.22 176 ALA A CA 1
ATOM 1396 C C . ALA A 1 176 ? 3.355 8.290 5.606 1.00 54.22 176 ALA A C 1
ATOM 1398 O O . ALA A 1 176 ? 4.546 8.587 5.560 1.00 54.22 176 ALA A O 1
ATOM 1399 N N . GLY A 1 177 ? 2.461 8.817 4.754 1.00 60.34 177 GLY A N 1
ATOM 1400 C CA . GLY A 1 177 ? 2.823 9.671 3.614 1.00 60.34 177 GLY A CA 1
ATOM 1401 C C . GLY A 1 177 ? 3.489 8.915 2.458 1.00 60.34 177 GLY A C 1
ATOM 1402 O O . GLY A 1 177 ? 4.101 9.531 1.591 1.00 60.34 177 GLY A O 1
ATOM 1403 N N . ARG A 1 178 ? 3.416 7.581 2.463 1.00 70.31 178 ARG A N 1
ATOM 1404 C CA . ARG A 1 178 ? 4.063 6.695 1.492 1.00 70.31 178 ARG A CA 1
ATOM 1405 C C . ARG A 1 178 ? 3.129 6.217 0.402 1.00 70.31 178 ARG A C 1
ATOM 1407 O O . ARG A 1 178 ? 3.650 5.817 -0.621 1.00 70.31 178 ARG A O 1
ATOM 1414 N N . LEU A 1 179 ? 1.808 6.229 0.578 1.00 81.56 179 LEU A N 1
ATOM 1415 C CA . LEU A 1 179 ? 0.871 5.933 -0.511 1.00 81.56 179 LEU A CA 1
ATOM 1416 C C . LEU A 1 179 ? 0.769 7.191 -1.366 1.00 81.56 179 LEU A C 1
ATOM 1418 O O . LEU A 1 179 ? 0.542 8.274 -0.832 1.00 81.56 179 LEU A O 1
ATOM 1422 N N . ALA A 1 180 ? 0.960 7.048 -2.674 1.00 77.38 180 ALA A N 1
ATOM 1423 C CA . ALA A 1 180 ? 0.827 8.149 -3.622 1.00 77.38 180 ALA A CA 1
ATOM 1424 C C . ALA A 1 180 ? -0.658 8.440 -3.883 1.00 77.38 180 ALA A C 1
ATOM 1426 O O . ALA A 1 180 ? -1.154 8.182 -4.977 1.00 77.38 180 ALA A O 1
ATOM 1427 N N . ASP A 1 181 ? -1.356 8.914 -2.853 1.00 81.44 181 ASP A N 1
ATOM 1428 C CA . ASP A 1 181 ? -2.745 9.351 -2.938 1.00 81.44 181 ASP A CA 1
ATOM 1429 C C . ASP A 1 181 ? -2.839 10.759 -3.547 1.00 81.44 181 ASP A C 1
ATOM 1431 O O . ASP A 1 181 ? -2.031 11.642 -3.241 1.00 81.44 181 ASP A O 1
ATOM 1435 N N . MET A 1 182 ? -3.804 10.957 -4.444 1.00 83.81 182 MET A N 1
ATOM 1436 C CA . MET A 1 182 ? -4.033 12.224 -5.135 1.00 83.81 182 MET A CA 1
ATOM 1437 C C . MET A 1 182 ? -4.768 13.268 -4.289 1.00 83.81 182 MET A C 1
ATOM 1439 O O . MET A 1 182 ? -4.562 14.460 -4.534 1.00 83.81 182 MET A O 1
ATOM 1443 N N . ASP A 1 183 ? -5.612 12.868 -3.331 1.00 84.75 183 ASP A N 1
ATOM 1444 C CA . ASP A 1 183 ? -6.400 13.797 -2.511 1.00 84.75 183 ASP A CA 1
ATOM 1445 C C . ASP A 1 183 ? -6.272 13.509 -1.004 1.00 84.75 183 ASP A C 1
ATOM 1447 O O . ASP A 1 183 ? -7.175 12.952 -0.381 1.00 84.75 183 ASP A O 1
ATOM 1451 N N . PRO A 1 184 ? -5.216 14.032 -0.351 1.00 83.38 184 PRO A N 1
ATOM 1452 C CA . PRO A 1 184 ? -5.003 13.828 1.081 1.00 83.38 184 PRO A CA 1
ATOM 1453 C C . PRO A 1 184 ? -6.094 14.420 1.991 1.00 83.38 184 PRO A C 1
ATOM 1455 O O . PRO A 1 184 ? -6.062 14.243 3.213 1.00 83.38 184 PRO A O 1
ATOM 1458 N N . SER A 1 185 ? -7.030 15.209 1.449 1.00 84.06 185 SER A N 1
ATOM 1459 C CA . SER A 1 185 ? -8.098 15.821 2.243 1.00 84.06 185 SER A CA 1
ATOM 1460 C C . SER A 1 185 ? -9.165 14.813 2.678 1.00 84.06 185 SER A C 1
ATOM 1462 O O . SER A 1 185 ? -9.835 15.041 3.690 1.00 84.06 185 SER A O 1
ATOM 1464 N N . ASN A 1 186 ? -9.286 13.689 1.964 1.00 85.56 186 ASN A N 1
ATOM 1465 C CA . ASN A 1 186 ? -10.282 12.645 2.200 1.00 85.56 186 ASN A CA 1
ATOM 1466 C C . ASN A 1 186 ? -9.732 11.441 3.018 1.00 85.56 186 ASN A C 1
ATOM 1468 O O . ASN A 1 186 ? -10.490 10.537 3.386 1.00 85.56 186 ASN A O 1
ATOM 1472 N N . ASP A 1 187 ? -8.445 11.479 3.379 1.00 87.38 187 ASP A N 1
ATOM 1473 C CA . ASP A 1 187 ? -7.718 10.412 4.083 1.00 87.38 187 ASP A CA 1
ATOM 1474 C C . ASP A 1 187 ? -8.092 10.259 5.559 1.00 87.38 187 ASP A C 1
ATOM 1476 O O . ASP A 1 187 ? -7.767 9.248 6.191 1.00 87.38 187 ASP A O 1
ATOM 1480 N N . ARG A 1 188 ? -8.727 11.273 6.156 1.00 88.62 188 ARG A N 1
ATOM 1481 C CA . ARG A 1 188 ? -8.986 11.317 7.600 1.00 88.62 188 ARG A CA 1
ATOM 1482 C C . ARG A 1 188 ? -10.442 11.578 7.928 1.00 88.62 188 ARG A C 1
ATOM 1484 O O . ARG A 1 188 ? -11.098 12.430 7.330 1.00 88.62 188 ARG A O 1
ATOM 1491 N N . LYS A 1 189 ? -10.926 10.893 8.962 1.00 89.44 189 LYS A N 1
ATOM 1492 C CA . LYS A 1 189 ? -12.231 11.160 9.559 1.00 89.44 189 LYS A CA 1
ATOM 1493 C C . LYS A 1 189 ? -12.159 11.021 11.070 1.00 89.44 189 LYS A C 1
ATOM 1495 O O . LYS A 1 189 ? -11.563 10.086 11.599 1.00 89.44 189 LYS A O 1
ATOM 1500 N N . GLU A 1 190 ? -12.789 11.960 11.756 1.00 86.88 190 GLU A N 1
ATOM 1501 C CA . GLU A 1 190 ? -12.869 12.002 13.210 1.00 86.88 190 GLU A CA 1
ATOM 1502 C C . GLU A 1 190 ? -14.343 12.082 13.602 1.00 86.88 190 GLU A C 1
ATOM 1504 O O . GLU A 1 190 ? -15.118 12.826 12.998 1.00 86.88 190 GLU A O 1
ATOM 1509 N N . ASN A 1 191 ? -14.735 11.285 14.589 1.00 77.75 191 ASN A N 1
ATOM 1510 C CA . ASN A 1 191 ? -16.008 11.455 15.268 1.00 77.75 191 ASN A CA 1
ATOM 1511 C C . ASN A 1 191 ? -15.826 12.513 16.356 1.00 77.75 191 ASN A C 1
ATOM 1513 O O . ASN A 1 191 ? -14.830 12.487 17.084 1.00 77.75 191 ASN A O 1
ATOM 1517 N N . GLU A 1 192 ? -16.803 13.410 16.512 1.00 57.22 192 GLU A N 1
ATOM 1518 C CA . GLU A 1 192 ? -16.884 14.216 17.730 1.00 57.22 192 GLU A CA 1
ATOM 1519 C C . GLU A 1 192 ? -16.893 13.274 18.939 1.00 57.22 192 GLU A C 1
ATOM 1521 O O . GLU A 1 192 ? -17.538 12.218 18.913 1.00 57.22 192 GLU A O 1
ATOM 1526 N N . ALA A 1 193 ? -16.137 13.631 19.984 1.00 51.88 193 ALA A N 1
ATOM 1527 C CA . ALA A 1 193 ? -16.103 12.870 21.227 1.00 51.88 193 ALA A CA 1
ATOM 1528 C C . ALA A 1 193 ? -17.544 12.540 21.649 1.00 51.88 193 ALA A C 1
ATOM 1530 O O . ALA A 1 193 ? -18.398 13.428 21.577 1.00 51.88 193 ALA A O 1
ATOM 1531 N N . PRO A 1 194 ? -17.848 11.292 22.053 1.00 44.47 194 PRO A N 1
ATOM 1532 C CA . PRO A 1 194 ? -19.216 10.903 22.347 1.00 44.47 194 PRO A CA 1
ATOM 1533 C C . PRO A 1 194 ? -19.794 11.862 23.387 1.00 44.47 194 PRO A C 1
ATOM 1535 O O . PRO A 1 194 ? -19.346 11.884 24.535 1.00 44.47 194 PRO A O 1
ATOM 1538 N N . VAL A 1 195 ? -20.776 12.673 22.976 1.00 41.81 195 VAL A N 1
ATOM 1539 C CA . VAL A 1 195 ? -21.550 13.499 23.901 1.00 41.81 195 VAL A CA 1
ATOM 1540 C C . VAL A 1 195 ? -22.161 12.519 24.900 1.00 41.81 195 VAL A C 1
ATOM 1542 O O . VAL A 1 195 ? -22.891 11.616 24.476 1.00 41.81 195 VAL A O 1
ATOM 1545 N N . PRO A 1 196 ? -21.842 12.612 26.203 1.00 42.62 196 PRO A N 1
ATOM 1546 C CA . PRO A 1 196 ? -22.388 11.685 27.176 1.00 42.62 196 PRO A CA 1
ATOM 1547 C C . PRO A 1 196 ? -23.909 11.762 27.089 1.00 42.62 196 PRO A C 1
ATOM 1549 O O . PRO A 1 196 ? -24.489 12.835 27.271 1.00 42.62 196 PRO A O 1
ATOM 1552 N N . MET A 1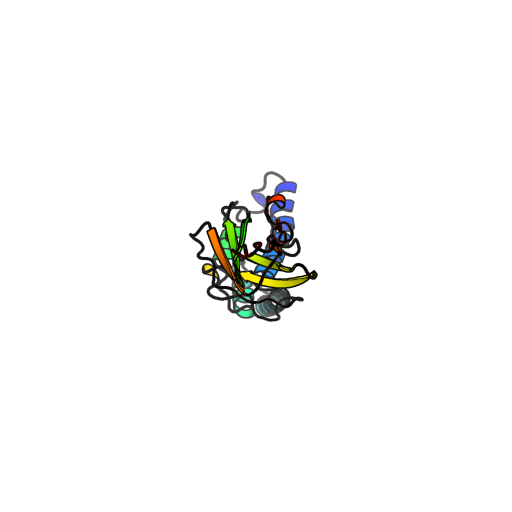 197 ? -24.556 10.635 26.769 1.00 43.62 197 MET A N 1
ATOM 1553 C CA . MET A 1 197 ? -26.013 10.588 26.716 1.00 43.62 197 MET A CA 1
ATOM 1554 C C . MET A 1 197 ? -26.558 11.112 28.050 1.00 43.62 197 MET A C 1
ATOM 1556 O O . MET A 1 197 ? -26.117 10.641 29.109 1.00 43.62 197 MET A O 1
ATOM 1560 N N . PRO A 1 198 ? -27.496 12.076 28.046 1.00 41.22 198 PRO A N 1
ATOM 1561 C CA . PRO A 1 198 ? -28.122 12.514 29.278 1.00 41.22 198 PRO A CA 1
ATOM 1562 C C . PRO A 1 198 ? -28.757 11.288 29.930 1.00 41.22 198 PRO A C 1
ATOM 1564 O O . PRO A 1 198 ? -29.578 10.605 29.317 1.00 41.22 198 PRO A O 1
ATOM 1567 N N . LYS A 1 199 ? -28.336 10.978 31.165 1.00 43.56 199 LYS A N 1
ATOM 1568 C CA . LYS A 1 199 ? -28.919 9.891 31.958 1.00 43.56 199 LYS A CA 1
ATOM 1569 C C . LYS A 1 199 ? -30.433 10.055 31.908 1.00 43.56 199 LYS A C 1
ATOM 1571 O O . LYS A 1 199 ? -30.947 11.068 32.383 1.00 43.56 199 LYS A O 1
ATOM 1576 N N . ALA A 1 200 ? -31.128 9.079 31.324 1.00 49.34 200 ALA A N 1
ATOM 1577 C CA . ALA A 1 200 ? -32.579 9.053 31.314 1.00 49.34 200 ALA A CA 1
ATOM 1578 C C . ALA A 1 200 ? -33.056 9.235 32.760 1.00 49.34 200 ALA A C 1
ATOM 1580 O O . ALA A 1 200 ? -32.797 8.387 33.620 1.00 49.34 200 ALA A O 1
ATOM 1581 N N . LYS A 1 201 ? -33.691 10.378 33.054 1.00 49.38 201 LYS A N 1
ATOM 1582 C CA . LYS A 1 201 ? -34.379 10.586 34.325 1.00 49.38 201 LYS A CA 1
ATOM 1583 C C . LYS A 1 201 ? -35.454 9.508 34.395 1.00 49.38 201 LYS A C 1
ATOM 1585 O O . LYS A 1 201 ? -36.490 9.620 33.750 1.00 49.38 201 LYS A O 1
ATOM 1590 N N . ARG A 1 202 ? -35.184 8.448 35.157 1.00 47.41 202 ARG A N 1
ATOM 1591 C CA . ARG A 1 202 ? -36.200 7.505 35.622 1.00 47.41 202 ARG A CA 1
ATOM 1592 C C . ARG A 1 202 ? -37.240 8.335 36.373 1.00 47.41 202 ARG A C 1
ATOM 1594 O O . ARG A 1 202 ? -36.984 8.767 37.496 1.00 47.41 202 ARG A O 1
ATOM 1601 N N . GLY A 1 203 ? -38.364 8.616 35.720 1.00 46.31 203 GLY A N 1
ATOM 1602 C CA . GLY A 1 203 ? -39.540 9.164 36.376 1.00 46.31 203 GLY A CA 1
ATOM 1603 C C . GLY A 1 203 ? -39.977 8.174 37.446 1.00 46.31 203 GLY A C 1
ATOM 1604 O O . GLY A 1 203 ? -40.319 7.036 37.130 1.00 46.31 203 GLY A O 1
ATOM 1605 N N . LYS A 1 204 ? -39.884 8.581 38.711 1.00 48.38 204 LYS A N 1
ATOM 1606 C CA . LYS A 1 204 ? -40.648 7.951 39.783 1.00 48.38 204 LYS A CA 1
ATOM 1607 C C . LYS A 1 204 ? -42.067 8.503 39.665 1.00 48.38 204 LYS A C 1
ATOM 1609 O O . LYS A 1 204 ? -42.253 9.690 39.922 1.00 48.38 204 LYS A O 1
ATOM 1614 N N . ASN A 1 205 ? -42.998 7.659 39.234 1.00 45.81 205 ASN A N 1
ATOM 1615 C CA . ASN A 1 205 ? -44.393 7.752 39.657 1.00 45.81 205 ASN A CA 1
ATOM 1616 C C . ASN A 1 205 ? -44.556 6.884 40.901 1.00 45.81 205 ASN A C 1
ATOM 1618 O O . ASN A 1 205 ? -43.902 5.814 40.935 1.00 45.81 205 ASN A O 1
#

Sequence (205 aa):
MSVHGDHFETNRAYGITAYSKGEMFLQQLGYVIGDTTMRQGLLRYFDACRFKHPMPVDLERSMEKASGLELDWYFDEWINTTRVTDYGVDTLVSAGDSTQIRLRRLGAMVMPVDVKLTDAKGDSTVISIPLSLMRGAKPAGSEHFSFNSARPWSWPDPTYTLRVPGVWTKVELFSAGRLADMDPSNDRKENEAPVPMPKAKRGKN

Nearest PDB structures (foldseek):
  4xmz-assembly1_A  TM=6.869E-01  e=6.421E-06  Escherichia coli K-12
  3puu-assembly1_A  TM=6.610E-01  e=5.693E-06  Escherichia coli K-12
  2dqm-assembly1_A  TM=6.613E-01  e=7.241E-06  Escherichia coli
  5yo1-assembly1_A  TM=6.696E-01  e=2.011E-05  Escherichia coli K-12
  5zie-assembly2_B  TM=7.198E-01  e=2.226E-04  Legionella pneumophila subsp. pneumophila str. Philadelphia 1